Protein AF-0000000069081833 (afdb_homodimer)

Solvent-accessible surface area (backbone atoms only — not comparable to full-atom values): 17046 Å² total; per-residue (Å²): 123,74,99,63,50,58,28,38,28,33,46,43,65,93,33,70,29,18,50,48,30,51,50,48,40,58,75,70,53,63,56,81,52,32,33,37,36,38,36,32,44,67,79,77,74,71,63,74,76,52,80,40,72,55,74,68,52,33,52,53,50,47,50,50,49,52,50,51,49,49,51,52,50,51,51,51,51,51,53,51,52,52,50,32,55,76,66,62,54,78,39,67,49,79,45,81,41,78,68,56,54,28,59,45,48,37,49,51,27,57,76,65,62,30,61,32,37,36,27,15,22,44,55,81,87,62,57,86,86,53,67,62,25,72,42,44,49,44,31,67,68,64,42,84,38,27,36,34,37,23,54,65,74,68,69,73,121,124,73,98,64,49,57,30,36,28,33,47,42,65,92,32,70,28,17,49,48,29,51,49,49,39,58,72,69,54,64,55,83,54,32,34,37,36,38,35,32,44,66,79,77,74,71,65,72,77,52,80,40,71,55,74,67,54,33,53,54,50,49,52,52,49,52,51,51,49,52,51,51,51,50,52,51,50,52,53,51,51,50,49,31,56,75,64,63,54,79,39,67,49,81,44,80,44,80,69,56,53,26,59,45,49,37,50,51,29,57,76,66,63,32,60,32,38,35,27,15,22,43,55,80,86,59,56,87,88,54,68,62,26,72,43,43,49,44,30,68,67,62,43,83,39,28,37,34,36,24,55,66,76,67,73,70,123

Foldseek 3Di:
DPPFAAEEEQEADPDPLSVVQVVCCLPPPDDLGYEYEYEYEQDPPPLVVPPQDDPVSSVVVVVVVVVVSVVRLVVVQVVVVVVCVVSNPDHYDYHYDYDDSLVRRQVVCVVVVGQEYEYEQDDPPDDPPRRRDPNLVSNVVRHPHYYHYDYDVPPPD/DPPFAAEEEQEADPDPLSVVQVVCCLPPPDDLGYEYEYEYEQDPPPLVVPPQDDPVSSVVVVVVVVVVSVVRLVVVQVVVVVVCVVSNPDHYDYHYDYDDSLVRRQVVCVVVVGQEYEYEQDDPPDDPPRRRDPNLVSNVVRHPHYYHYDYDPPPPD

Secondary structure (DSSP, 8-state):
--SS--EEEEE--SSHHHHHHHHHHHHHT--TT-EEEEEE-------TT----SHHHHHHHHHHHHHHHHHHHHHHHHHHHHHHHHHT--EEEEEE--S-HHHHHHHHHHHTT-SEEEEES--TT--TT-SS-HHHHHHHHH-SS-EEEEPPGGG--/--SS--EEEEEE-SSHHHHHHHHHHHHHT--TT-EEEEEE-------TT----SHHHHHHHHHHHHHHHHHHHHHHHHHHHHHHHHHT--EEEEEE--S-HHHHHHHHHHHTT-SEEEEES--TT--TT-SS-HHHHHHHHH-SS-EEEEPPGGG--

InterPro domains:
  IPR006015 Universal stress protein A family [PR01438] (5-23)
  IPR006015 Universal stress protein A family [PR01438] (111-123)
  IPR006015 Universal stress protein A family [PR01438] (129-151)
  IPR006016 UspA [PF00582] (6-151)
  IPR014729 Rossmann-like alpha/beta/alpha sandwich fold [G3DSA:3.40.50.620] (3-157)

Sequence (314 aa):
MSEGGRRIAIGIDESDFAEQAFNYYADNMKKDDDYVILIHTPERYNVMDANLGTPVKRATVLQEILEEVKVKVRKLEEKYKKKMEEKGLKAGKFVTRRGDPGEAIVHVAEKESCDLIITGSRGMGMIRRTILGSVSDYVLHHAHCPVLICKHEGYKKMSEGGRRIAIGIDESDFAEQAFNYYADNMKKDDDYVILIHTPERYNVMDANLGTPVKRATVLQEILEEVKVKVRKLEEKYKKKMEEKGLKAGKFVTRRGDPGEAIVHVAEKESCDLIITGSRGMGMIRRTILGSVSDYVLHHAHCPVLICKHEGYKK

Organism: Magallana gigas (NCBI:txid29159)

Structure (mmCIF, N/CA/C/O backbone):
data_AF-0000000069081833-model_v1
#
loop_
_entity.id
_entity.type
_entity.pdbx_description
1 polymer 'UspA domain-containing protein'
#
loop_
_atom_site.group_PDB
_atom_site.id
_atom_site.type_symbol
_atom_site.label_atom_id
_atom_site.label_alt_id
_atom_site.label_comp_id
_atom_site.label_asym_id
_atom_site.label_entity_id
_atom_site.label_seq_id
_atom_site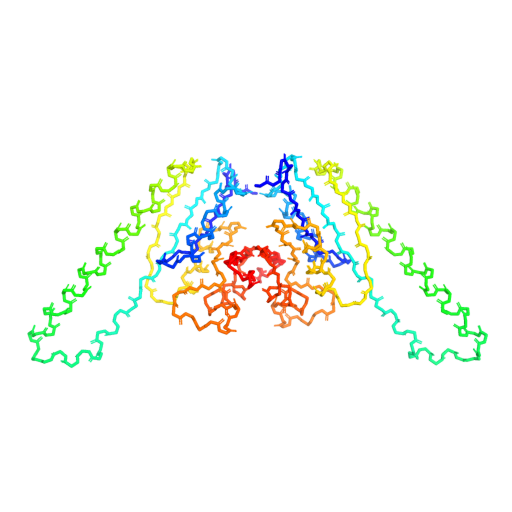.pdbx_PDB_ins_code
_atom_site.Cartn_x
_atom_site.Cartn_y
_atom_site.Cartn_z
_atom_site.occupancy
_atom_site.B_iso_or_equiv
_atom_site.auth_seq_id
_atom_site.auth_comp_id
_atom_site.auth_asym_id
_atom_site.auth_atom_id
_atom_site.pdbx_PDB_model_num
ATOM 1 N N . MET A 1 1 ? -9.039 8.641 -17.188 1 35.16 1 MET A N 1
ATOM 2 C CA . MET A 1 1 ? -7.969 9.016 -16.266 1 35.16 1 MET A CA 1
ATOM 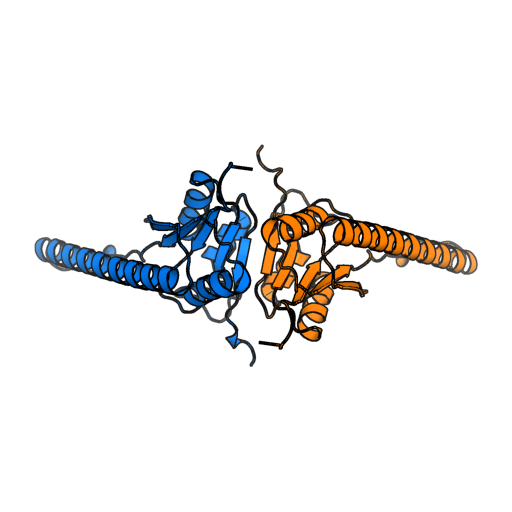3 C C . MET A 1 1 ? -7.715 10.523 -16.312 1 35.16 1 MET A C 1
ATOM 5 O O . MET A 1 1 ? -7.762 11.133 -17.375 1 35.16 1 MET A O 1
ATOM 9 N N . SER A 1 2 ? -7.945 11.297 -15.32 1 42.94 2 SER A N 1
ATOM 10 C CA . SER A 1 2 ? -7.906 12.75 -15.461 1 42.94 2 SER A CA 1
ATOM 11 C C . SER A 1 2 ? -6.723 13.188 -16.312 1 42.94 2 SER A C 1
ATOM 13 O O . SER A 1 2 ? -5.695 12.508 -16.359 1 42.94 2 SER A O 1
ATOM 15 N N . GLU A 1 3 ? -6.816 13.891 -17.328 1 52.84 3 GLU A N 1
ATOM 16 C CA . GLU A 1 3 ? -5.859 14.555 -18.203 1 52.84 3 GLU A CA 1
ATOM 17 C C . GLU A 1 3 ? -4.562 14.875 -17.469 1 52.84 3 GLU A C 1
ATOM 19 O O . GLU A 1 3 ? -3.547 15.18 -18.094 1 52.84 3 GLU A O 1
ATOM 24 N N . GLY A 1 4 ? -4.43 14.812 -15.961 1 67.12 4 GLY A N 1
ATOM 25 C CA . GLY A 1 4 ? -3.24 15.219 -15.227 1 67.12 4 GLY A CA 1
ATOM 26 C C . GLY A 1 4 ? -2.58 14.078 -14.477 1 67.12 4 GLY A C 1
ATOM 27 O O . GLY A 1 4 ? -3.014 12.93 -14.578 1 67.12 4 GLY A O 1
ATOM 28 N N . GLY A 1 5 ? -1.271 14.125 -14.008 1 88.06 5 GLY A N 1
ATOM 29 C CA . GLY A 1 5 ? -0.464 13.195 -13.227 1 88.06 5 GLY A CA 1
ATOM 30 C C . GLY A 1 5 ? -1.229 12.555 -12.086 1 88.06 5 GLY A C 1
ATOM 31 O O . GLY A 1 5 ? -2.375 12.922 -11.812 1 88.06 5 GLY A O 1
ATOM 32 N N . ARG A 1 6 ? -0.903 11.477 -11.555 1 94.5 6 ARG A N 1
ATOM 33 C CA . ARG A 1 6 ? -1.49 10.812 -10.391 1 94.5 6 ARG A CA 1
ATOM 34 C C . ARG A 1 6 ? -1.652 11.789 -9.227 1 94.5 6 ARG A C 1
ATOM 36 O O . ARG A 1 6 ? -0.816 12.672 -9.031 1 94.5 6 ARG A O 1
ATOM 43 N N . ARG A 1 7 ? -2.742 11.672 -8.539 1 97.12 7 ARG A N 1
ATOM 44 C CA . ARG A 1 7 ? -2.939 12.375 -7.277 1 97.12 7 ARG A CA 1
ATOM 45 C C . ARG A 1 7 ? -2.678 11.453 -6.094 1 97.12 7 ARG A C 1
ATOM 47 O O . ARG A 1 7 ? -3.338 10.422 -5.945 1 97.12 7 ARG A O 1
ATOM 54 N N . ILE A 1 8 ? -1.782 11.859 -5.266 1 97.75 8 ILE A N 1
ATOM 55 C CA . ILE A 1 8 ? -1.282 11.016 -4.188 1 97.75 8 ILE A CA 1
ATOM 56 C C . ILE A 1 8 ? -1.6 11.656 -2.838 1 97.75 8 ILE A C 1
ATOM 58 O O . ILE A 1 8 ? -1.205 12.797 -2.58 1 97.75 8 ILE A O 1
ATOM 62 N N . ALA A 1 9 ? -2.33 10.945 -2.008 1 98.38 9 ALA A N 1
ATOM 63 C CA . ALA A 1 9 ? -2.57 11.391 -0.637 1 98.38 9 ALA A CA 1
ATOM 64 C C . ALA A 1 9 ? -1.587 10.734 0.331 1 98.38 9 ALA A C 1
ATOM 66 O O . ALA A 1 9 ? -1.465 9.508 0.369 1 98.38 9 ALA A O 1
ATOM 67 N N . ILE A 1 10 ? -0.914 11.547 1.094 1 98.56 10 ILE A N 1
ATOM 68 C CA . ILE A 1 10 ? 0.009 11.031 2.096 1 98.56 10 ILE A CA 1
ATOM 69 C C . ILE A 1 10 ? -0.368 11.57 3.475 1 98.56 10 ILE A C 1
ATOM 71 O O . ILE A 1 10 ? -0.419 12.781 3.68 1 98.56 10 ILE A O 1
ATOM 75 N N . GLY A 1 11 ? -0.684 10.648 4.402 1 97.62 11 GLY A N 1
ATOM 76 C CA . GLY A 1 11 ? -0.852 11.047 5.789 1 97.62 11 GLY A CA 1
ATOM 77 C C . GLY A 1 11 ? 0.458 11.383 6.473 1 97.62 11 GLY A C 1
ATOM 78 O O . GLY A 1 11 ? 1.383 10.57 6.496 1 97.62 11 GLY A O 1
ATOM 79 N N . ILE A 1 12 ? 0.492 12.562 7.074 1 96.31 12 ILE A N 1
ATOM 80 C CA . ILE A 1 12 ? 1.742 12.953 7.719 1 96.31 12 ILE A CA 1
ATOM 81 C C . ILE A 1 12 ? 1.467 13.398 9.156 1 96.31 12 ILE A C 1
ATOM 83 O O . ILE A 1 12 ? 0.365 13.859 9.461 1 96.31 12 ILE A O 1
ATOM 87 N N . ASP A 1 13 ? 2.406 13.211 9.969 1 93.31 13 ASP A N 1
ATOM 88 C CA . ASP A 1 13 ? 2.482 13.734 11.336 1 93.31 13 ASP A CA 1
ATOM 89 C C . ASP A 1 13 ? 3.932 13.953 11.758 1 93.31 13 ASP A C 1
ATOM 91 O O . ASP A 1 13 ? 4.82 14.062 10.906 1 93.31 13 ASP A O 1
ATOM 95 N N . GLU A 1 14 ? 4.195 14.047 12.992 1 91.56 14 GLU A N 1
ATOM 96 C CA . GLU A 1 14 ? 5.547 14.359 13.453 1 91.56 14 GLU A CA 1
ATOM 97 C C . GLU A 1 14 ? 6.371 13.086 13.641 1 91.56 14 GLU A C 1
ATOM 99 O O . GLU A 1 14 ? 7.551 13.148 13.992 1 91.56 14 GLU A O 1
ATOM 104 N N . SER A 1 15 ? 5.789 11.93 13.43 1 89.69 15 SER A N 1
ATOM 105 C CA . SER A 1 15 ? 6.461 10.664 13.695 1 89.69 15 SER A CA 1
ATOM 106 C C . SER A 1 15 ? 7.473 10.328 12.609 1 89.69 15 SER A C 1
ATOM 108 O O . SER A 1 15 ? 7.344 10.789 11.469 1 89.69 15 SER A O 1
ATOM 110 N N . ASP A 1 16 ? 8.453 9.492 12.938 1 90.31 16 ASP A N 1
ATOM 111 C CA . ASP A 1 16 ? 9.414 8.961 11.977 1 90.31 16 ASP A CA 1
ATOM 112 C C . ASP A 1 16 ? 8.727 8.078 10.938 1 90.31 16 ASP A C 1
ATOM 114 O O . ASP A 1 16 ? 9.156 8.023 9.781 1 90.31 16 ASP A O 1
ATOM 118 N N . PHE A 1 17 ? 7.641 7.484 11.312 1 91.5 17 PHE A N 1
ATOM 119 C CA . PHE A 1 17 ? 6.926 6.602 10.398 1 91.5 17 PHE A CA 1
ATOM 120 C C . PHE A 1 17 ? 6.32 7.391 9.242 1 91.5 17 PHE A C 1
ATOM 122 O O . PHE A 1 17 ? 6.398 6.969 8.086 1 91.5 17 PHE A O 1
ATOM 129 N N . ALA A 1 18 ? 5.75 8.523 9.602 1 93.44 18 ALA A N 1
ATOM 130 C CA . ALA A 1 18 ? 5.172 9.383 8.57 1 93.44 18 ALA A CA 1
ATOM 131 C C . ALA A 1 18 ? 6.25 9.906 7.625 1 93.44 18 ALA A C 1
ATOM 133 O O . ALA A 1 18 ? 6.055 9.945 6.406 1 93.44 18 ALA A O 1
ATOM 134 N N . GLU A 1 19 ? 7.371 10.266 8.227 1 94.5 19 GLU A N 1
ATOM 135 C CA . GLU A 1 19 ? 8.469 10.766 7.402 1 94.5 19 GLU A CA 1
ATOM 136 C C . GLU A 1 19 ? 9.008 9.672 6.48 1 94.5 19 GLU A C 1
ATOM 138 O O . GLU A 1 19 ? 9.312 9.938 5.312 1 94.5 19 GLU A O 1
ATOM 143 N N . GLN A 1 20 ? 9.117 8.547 6.98 1 93.88 20 GLN A N 1
ATOM 144 C CA . GLN A 1 20 ? 9.594 7.426 6.176 1 93.88 20 GLN A CA 1
ATOM 145 C C . GLN A 1 20 ? 8.633 7.113 5.035 1 93.88 20 GLN A C 1
ATOM 147 O O . GLN A 1 20 ? 9.055 6.77 3.93 1 93.88 20 GLN A O 1
ATOM 152 N N . ALA A 1 21 ? 7.367 7.203 5.336 1 96.38 21 ALA A N 1
ATOM 153 C CA . ALA A 1 21 ? 6.375 6.98 4.289 1 96.38 21 ALA A CA 1
ATOM 154 C C . ALA A 1 21 ? 6.527 7.996 3.16 1 96.38 21 ALA A C 1
ATOM 156 O O . ALA A 1 21 ? 6.52 7.629 1.983 1 96.38 21 ALA A O 1
ATOM 157 N N . PHE A 1 22 ? 6.742 9.242 3.535 1 96.81 22 PHE A N 1
ATOM 158 C CA . PHE A 1 22 ? 6.969 10.281 2.543 1 96.81 22 PHE A CA 1
ATOM 159 C C . PHE A 1 22 ? 8.227 10 1.736 1 96.81 22 PHE A C 1
ATOM 161 O O . PHE A 1 22 ? 8.211 10.062 0.505 1 96.81 22 PHE A O 1
ATOM 168 N N . ASN A 1 23 ? 9.281 9.703 2.451 1 96.12 23 ASN A N 1
ATOM 169 C CA . ASN A 1 23 ? 10.555 9.461 1.786 1 96.12 23 ASN A CA 1
ATOM 170 C C . ASN A 1 23 ? 10.484 8.25 0.855 1 96.12 23 ASN A C 1
ATOM 172 O O . ASN A 1 23 ? 11.055 8.266 -0.235 1 96.12 23 ASN A O 1
ATOM 176 N N . TYR A 1 24 ? 9.836 7.262 1.296 1 95.19 24 TYR A N 1
ATOM 177 C CA . TYR A 1 24 ? 9.695 6.082 0.45 1 95.19 24 TYR A CA 1
ATOM 178 C C . TYR A 1 24 ? 9.016 6.43 -0.867 1 95.19 24 TYR A C 1
ATOM 180 O O . TYR A 1 24 ? 9.492 6.059 -1.94 1 95.19 24 TYR A O 1
ATOM 188 N N . TYR A 1 25 ? 7.879 7.172 -0.755 1 96 25 TYR A N 1
ATOM 189 C CA . TYR A 1 25 ? 7.18 7.617 -1.957 1 96 25 TYR A CA 1
ATOM 190 C C . TYR A 1 25 ? 8.109 8.414 -2.863 1 96 25 TYR A C 1
ATOM 192 O O . TYR A 1 25 ? 8.266 8.094 -4.043 1 96 25 TYR A O 1
ATOM 200 N N . ALA A 1 26 ? 8.766 9.344 -2.305 1 96 26 ALA A N 1
ATOM 201 C CA . ALA A 1 26 ? 9.57 10.281 -3.08 1 96 26 ALA A CA 1
ATOM 202 C C . ALA A 1 26 ? 10.742 9.57 -3.756 1 96 26 ALA A C 1
ATOM 204 O O . ALA A 1 26 ? 11.125 9.922 -4.871 1 96 26 ALA A O 1
ATOM 205 N N . ASP A 1 27 ? 11.219 8.562 -3.096 1 93.44 27 ASP A N 1
ATOM 206 C CA . ASP A 1 27 ? 12.422 7.906 -3.59 1 93.44 27 ASP A CA 1
ATOM 207 C C . ASP A 1 27 ? 12.07 6.758 -4.535 1 93.44 27 ASP A C 1
ATOM 209 O O . ASP A 1 27 ? 12.852 6.422 -5.426 1 93.44 27 ASP A O 1
ATOM 213 N N . ASN A 1 28 ? 10.867 6.219 -4.371 1 92.75 28 ASN A N 1
ATOM 214 C CA . ASN A 1 28 ? 10.633 4.953 -5.055 1 92.75 28 ASN A CA 1
ATOM 215 C C . ASN A 1 28 ? 9.438 5.035 -6 1 92.75 28 ASN A C 1
ATOM 217 O O . ASN A 1 28 ? 9.297 4.223 -6.91 1 92.75 28 ASN A O 1
ATOM 221 N N . MET A 1 29 ? 8.594 6.055 -5.816 1 93.56 29 MET A N 1
ATOM 222 C CA . MET A 1 29 ? 7.332 5.953 -6.535 1 93.56 29 MET A CA 1
ATOM 223 C C . MET A 1 29 ? 7.035 7.242 -7.297 1 93.56 29 MET A C 1
ATOM 225 O O . MET A 1 29 ? 6.176 7.262 -8.18 1 93.56 29 MET A O 1
ATOM 229 N N . LYS A 1 30 ? 7.734 8.242 -7.004 1 94.06 30 LYS A N 1
ATOM 230 C CA . LYS A 1 30 ? 7.434 9.57 -7.527 1 94.06 30 LYS A CA 1
ATOM 231 C C . LYS A 1 30 ? 7.469 9.578 -9.055 1 94.06 30 LYS A C 1
ATOM 233 O O . LYS A 1 30 ? 8.328 8.945 -9.664 1 94.06 30 LYS A O 1
ATOM 238 N N . LYS A 1 31 ? 6.52 10.25 -9.648 1 93.12 31 LYS A N 1
ATOM 239 C CA . LYS A 1 31 ? 6.516 10.641 -11.055 1 93.12 31 LYS A CA 1
ATOM 240 C C . LYS A 1 31 ? 6.52 12.156 -11.203 1 93.12 31 LYS A C 1
ATOM 242 O O . LYS A 1 31 ? 6.016 12.875 -10.336 1 93.12 31 LYS A O 1
ATOM 247 N N . ASP A 1 32 ? 6.941 12.625 -12.25 1 90.5 32 ASP A N 1
ATOM 248 C CA . ASP A 1 32 ? 7.141 14.055 -12.453 1 90.5 32 ASP A CA 1
ATOM 249 C C . ASP A 1 32 ? 5.809 14.805 -12.438 1 90.5 32 ASP A C 1
ATOM 251 O O . ASP A 1 32 ? 5.75 15.969 -12.039 1 90.5 32 ASP A O 1
ATOM 255 N N . ASP A 1 33 ? 4.816 14.156 -12.797 1 93.19 33 ASP A N 1
ATOM 256 C CA . ASP A 1 33 ? 3.541 14.844 -12.938 1 93.19 33 ASP A CA 1
ATOM 257 C C . ASP A 1 33 ? 2.602 14.516 -11.781 1 93.19 33 ASP A C 1
ATOM 259 O O . ASP A 1 33 ? 1.415 14.844 -11.82 1 93.19 33 ASP A O 1
ATOM 263 N N . ASP A 1 34 ? 3.168 13.969 -10.773 1 96.31 34 ASP A N 1
ATOM 264 C CA . ASP A 1 34 ? 2.352 13.656 -9.602 1 96.31 34 ASP A CA 1
ATOM 265 C C . ASP A 1 34 ? 1.871 14.93 -8.914 1 96.31 34 ASP A C 1
ATOM 267 O O . ASP A 1 34 ? 2.6 15.922 -8.852 1 96.31 34 ASP A O 1
ATOM 271 N N . TYR A 1 35 ? 0.663 14.891 -8.406 1 97.19 35 TYR A N 1
ATOM 272 C CA . TYR A 1 35 ? 0.138 15.898 -7.488 1 97.19 35 TYR A CA 1
ATOM 273 C C . TYR A 1 35 ? -0.005 15.328 -6.082 1 97.19 35 TYR A C 1
ATOM 275 O O . TYR A 1 35 ? -0.831 14.438 -5.844 1 97.19 35 TYR A O 1
ATOM 283 N N . VAL A 1 36 ? 0.779 15.875 -5.16 1 97.69 36 VAL A N 1
ATOM 284 C CA . VAL A 1 36 ? 0.881 15.266 -3.838 1 97.69 36 VAL A CA 1
ATOM 285 C C . VAL A 1 36 ? 0.078 16.078 -2.828 1 97.69 36 VAL A C 1
ATOM 287 O O . VAL A 1 36 ? 0.254 17.297 -2.723 1 97.69 36 VAL A O 1
ATOM 290 N N . ILE A 1 37 ? -0.773 15.414 -2.113 1 98.19 37 ILE A N 1
ATOM 291 C CA . ILE A 1 37 ? -1.558 16.031 -1.05 1 98.19 37 ILE A CA 1
ATOM 292 C C . ILE A 1 37 ? -1.106 15.492 0.305 1 98.19 37 ILE A C 1
ATOM 294 O O . ILE A 1 37 ? -1.325 14.32 0.616 1 98.19 37 ILE A O 1
ATOM 298 N N . LEU A 1 38 ? -0.475 16.359 1.043 1 98.31 38 LEU A N 1
ATOM 299 C CA . LEU A 1 38 ? -0.055 16 2.396 1 98.31 38 LEU A CA 1
ATOM 300 C C . LEU A 1 38 ? -1.147 16.344 3.406 1 98.31 38 LEU A C 1
ATOM 302 O O . LEU A 1 38 ? -1.587 17.484 3.494 1 98.31 38 LEU A O 1
ATOM 306 N N . ILE A 1 39 ? -1.585 15.359 4.176 1 98 39 ILE A N 1
ATOM 307 C CA . ILE A 1 39 ? -2.729 15.516 5.066 1 98 39 ILE A CA 1
ATOM 308 C C . ILE A 1 39 ? -2.271 15.383 6.52 1 98 39 ILE A C 1
ATOM 310 O O . ILE A 1 39 ? -1.688 14.367 6.898 1 98 39 ILE A O 1
ATOM 314 N N . HIS A 1 40 ? -2.572 16.391 7.27 1 96.69 40 HIS A N 1
ATOM 315 C CA . HIS A 1 40 ? -2.188 16.422 8.68 1 96.69 40 HIS A CA 1
ATOM 316 C C . HIS A 1 40 ? -3.383 16.734 9.57 1 96.69 40 HIS A C 1
ATOM 318 O O . HIS A 1 40 ? -4.184 17.609 9.25 1 96.69 40 HIS A O 1
ATOM 324 N N . THR A 1 41 ? -3.492 15.961 10.656 1 93.56 41 THR A N 1
ATOM 325 C CA . THR A 1 41 ? -4.461 16.219 11.711 1 93.56 41 THR A CA 1
ATOM 326 C C . THR A 1 41 ? -3.756 16.5 13.039 1 93.56 41 THR A C 1
ATOM 328 O O . THR A 1 41 ? -3.312 15.562 13.711 1 93.56 41 THR A O 1
ATOM 331 N N . PRO A 1 42 ? -3.756 17.781 13.391 1 88.75 42 PRO A N 1
ATOM 332 C CA . PRO A 1 42 ? -3.066 18.109 14.641 1 88.75 42 PRO A CA 1
ATOM 333 C C . PRO A 1 42 ? -3.709 17.453 15.867 1 88.75 42 PRO A C 1
ATOM 335 O O . PRO A 1 42 ? -4.93 17.266 15.898 1 88.75 42 PRO A O 1
ATOM 338 N N . GLU A 1 43 ? -2.875 16.891 16.766 1 73.81 43 GLU A N 1
ATOM 339 C CA . GLU A 1 43 ? -3.377 16.312 18.016 1 73.81 43 GLU A CA 1
ATOM 340 C C . GLU A 1 43 ? -4.262 17.312 18.766 1 73.81 43 GLU A C 1
ATOM 342 O O . GLU A 1 43 ? -3.98 18.516 18.781 1 73.81 43 GLU A O 1
ATOM 347 N N . ARG A 1 44 ? -5.508 16.734 19.109 1 61.84 44 ARG A N 1
ATOM 348 C CA . ARG A 1 44 ? -6.359 17.594 19.938 1 61.84 44 ARG A CA 1
ATOM 349 C C . ARG A 1 44 ? -5.762 17.797 21.328 1 61.84 44 ARG A C 1
ATOM 351 O O . ARG A 1 44 ? -5.32 16.828 21.953 1 61.84 44 ARG A O 1
ATOM 358 N N . TYR A 1 45 ? -5.191 18.953 21.578 1 52.03 45 TYR A N 1
ATOM 359 C CA . TYR A 1 45 ? -4.938 19.25 22.984 1 52.03 45 TYR A CA 1
ATOM 360 C C . TYR A 1 45 ? -6.23 19.234 23.797 1 52.03 45 TYR A C 1
ATOM 362 O O . TYR A 1 45 ? -7.23 19.828 23.391 1 52.03 45 TYR A O 1
ATOM 370 N N . ASN A 1 46 ? -6.555 18.031 24.312 1 48.38 46 ASN A N 1
ATOM 371 C CA . ASN A 1 46 ? -7.672 18.062 25.25 1 48.38 46 ASN A CA 1
ATOM 372 C C . ASN A 1 46 ? -7.562 19.234 26.219 1 48.38 46 ASN A C 1
ATOM 374 O O . ASN A 1 46 ? -6.715 19.234 27.109 1 48.38 46 ASN A O 1
ATOM 378 N N . VAL A 1 47 ? -7.883 20.312 25.875 1 47.47 47 VAL A N 1
ATOM 379 C CA . VAL A 1 47 ? -7.965 21.453 26.797 1 47.47 47 VAL A CA 1
ATOM 380 C C . VAL A 1 47 ? -8.859 21.094 27.984 1 47.47 47 VAL A C 1
ATOM 382 O O . VAL A 1 47 ? -8.977 21.859 28.938 1 47.47 47 VAL A O 1
ATOM 385 N N . MET A 1 48 ? -9.648 20.109 27.797 1 47.62 48 MET A N 1
ATOM 386 C CA . MET A 1 48 ? -10.586 19.938 28.906 1 47.62 48 MET A CA 1
ATOM 387 C C . MET A 1 48 ? -9.852 19.625 30.203 1 47.62 48 MET A C 1
ATOM 389 O O . MET A 1 48 ? -10.336 19.938 31.281 1 47.62 48 MET A O 1
ATOM 393 N N . ASP A 1 49 ? -8.891 18.75 30.109 1 47.94 49 ASP A N 1
ATOM 394 C CA . ASP A 1 49 ? -8.43 18.344 31.438 1 47.94 49 ASP A CA 1
ATOM 395 C C . ASP A 1 49 ? -7.66 19.484 32.125 1 47.94 49 ASP A C 1
ATOM 397 O O . ASP A 1 49 ? -7.102 19.297 33.188 1 47.94 49 ASP A O 1
ATOM 401 N N . ALA A 1 50 ? -7.32 20.562 31.406 1 46.09 50 ALA A N 1
ATOM 402 C CA . ALA A 1 50 ? -6.605 21.562 32.188 1 46.09 50 ALA A CA 1
ATOM 403 C C . ALA A 1 50 ? -7.527 22.203 33.219 1 46.09 50 ALA A C 1
ATOM 405 O O . ALA A 1 50 ? -8.547 22.797 32.875 1 46.09 50 ALA A O 1
ATOM 406 N N . ASN A 1 51 ? -7.766 21.562 34.25 1 50.59 51 ASN A N 1
ATOM 407 C CA . ASN A 1 51 ? -8.234 22.328 35.406 1 50.59 51 ASN A CA 1
ATOM 408 C C . ASN A 1 51 ? -7.668 23.75 35.375 1 50.59 51 ASN A C 1
ATOM 410 O O . ASN A 1 51 ? -6.637 24.016 36 1 50.59 51 ASN A O 1
ATOM 414 N N . LEU A 1 52 ? -7.848 24.328 34.219 1 49.56 52 LEU A N 1
ATOM 415 C CA . LEU A 1 52 ? -7.199 25.625 34.062 1 49.56 52 LEU A CA 1
ATOM 416 C C . LEU A 1 52 ? -7.895 26.672 34.906 1 49.56 52 LEU A C 1
ATOM 418 O O . LEU A 1 52 ? -8.859 27.312 34.469 1 49.56 52 LEU A O 1
ATOM 422 N N . GLY A 1 53 ? -7.82 26.484 36.156 1 53.78 53 GLY A N 1
ATOM 423 C CA . GLY A 1 53 ? -8.148 27.531 37.125 1 53.78 53 GLY A CA 1
ATOM 424 C C . GLY A 1 53 ? -9.32 28.391 36.719 1 53.78 53 GLY A C 1
ATOM 425 O O . GLY A 1 53 ? -10.242 27.906 36.062 1 53.78 53 GLY A O 1
ATOM 426 N N . THR A 1 54 ? -9.25 29.781 37 1 56.81 54 THR A N 1
ATOM 427 C CA . THR A 1 54 ? -10.32 30.75 36.812 1 56.81 54 THR A CA 1
ATOM 428 C C . THR A 1 54 ? -10.648 30.953 35.344 1 56.81 54 THR A C 1
ATOM 430 O O . THR A 1 54 ? -9.828 30.641 34.469 1 56.81 54 THR A O 1
ATOM 433 N N . PRO A 1 55 ? -11.844 31.359 35.031 1 57.12 55 PRO A N 1
ATOM 434 C CA . PRO A 1 55 ? -12.305 31.594 33.656 1 57.12 55 PRO A CA 1
ATOM 435 C C . PRO A 1 55 ? -11.266 32.312 32.812 1 57.12 55 PRO A C 1
ATOM 437 O O . PRO A 1 55 ? -11.094 31.969 31.625 1 57.12 55 PRO A O 1
ATOM 440 N N . VAL A 1 56 ? -10.773 33.344 33.281 1 54.69 56 VAL A N 1
ATOM 441 C CA . VAL A 1 56 ? -9.805 34.156 32.562 1 54.69 56 VAL A CA 1
ATOM 442 C C . VAL A 1 56 ? -8.562 33.344 32.219 1 54.69 56 VAL A C 1
ATOM 444 O O . VAL A 1 56 ? -8.023 33.438 31.125 1 54.69 56 VAL A O 1
ATOM 447 N N . LYS A 1 57 ? -8.102 32.562 33.188 1 58.66 57 LYS A N 1
ATOM 448 C CA . LYS A 1 57 ? -6.891 31.781 33.031 1 58.66 57 LYS A CA 1
ATOM 449 C C . LYS A 1 57 ? -7.094 30.688 32 1 58.66 57 LYS A C 1
ATOM 451 O O . LYS A 1 57 ? -6.164 30.328 31.266 1 58.66 57 LYS A O 1
ATOM 456 N N . ARG A 1 58 ? -8.359 30.438 31.844 1 62.12 58 ARG A N 1
ATOM 457 C CA . ARG A 1 58 ? -8.734 29.406 30.891 1 62.12 58 ARG A CA 1
ATOM 458 C C . ARG A 1 58 ? -8.609 29.906 29.453 1 62.12 58 ARG A C 1
ATOM 460 O O . ARG A 1 58 ? -8.102 29.188 28.594 1 62.12 58 ARG A O 1
ATOM 467 N N . ALA A 1 59 ? -9.102 31.203 29.328 1 65.06 59 ALA A N 1
ATOM 468 C CA . ALA A 1 59 ? -9.062 31.766 27.984 1 65.06 59 ALA A CA 1
ATOM 469 C C . ALA A 1 59 ? -7.625 31.953 27.516 1 65.06 59 ALA A C 1
ATOM 471 O O . ALA A 1 59 ? -7.309 31.672 26.344 1 65.06 59 ALA A O 1
ATOM 472 N N . THR A 1 60 ? -6.785 32.438 28.422 1 69.5 60 THR A N 1
ATOM 473 C CA . THR A 1 60 ? -5.387 32.688 28.078 1 69.5 60 THR A CA 1
ATOM 474 C C . THR A 1 60 ? -4.68 31.359 27.781 1 69.5 60 THR A C 1
ATOM 476 O O . THR A 1 60 ? -3.908 31.266 26.828 1 69.5 60 THR A O 1
ATOM 479 N N . VAL A 1 61 ? -5 30.422 28.547 1 73.62 61 VAL A N 1
ATOM 480 C CA . VAL A 1 61 ? -4.352 29.125 28.375 1 73.62 61 VAL A CA 1
ATOM 481 C C . VAL A 1 61 ? -4.805 28.5 27.062 1 73.62 61 VAL A C 1
ATOM 483 O O . VAL A 1 61 ? -3.994 27.922 26.328 1 73.62 61 VAL A O 1
ATOM 486 N N . LEU A 1 62 ? -6.031 28.719 26.781 1 74.56 62 LEU A N 1
ATOM 487 C CA . LEU A 1 62 ? -6.574 28.188 25.547 1 74.56 62 LEU A CA 1
ATOM 488 C C . LEU A 1 62 ? -5.93 28.859 24.328 1 74.56 62 LEU A C 1
ATOM 490 O O . LEU A 1 62 ? -5.602 28.203 23.344 1 74.56 62 LEU A O 1
ATOM 494 N N . GLN A 1 63 ? -5.832 30.172 24.484 1 78.19 63 GLN A N 1
ATOM 495 C CA . GLN A 1 63 ? -5.207 30.906 23.391 1 78.19 63 GLN A CA 1
ATOM 496 C C . GLN A 1 63 ? -3.756 30.484 23.203 1 78.19 63 GLN A C 1
ATOM 498 O O . GLN A 1 63 ? -3.281 30.375 22.062 1 78.19 63 GLN A O 1
ATOM 503 N N . GLU A 1 64 ? -3.08 30.281 24.281 1 79.94 64 GLU A N 1
ATOM 504 C CA . GLU A 1 64 ? -1.686 29.859 24.203 1 79.94 64 GLU A CA 1
ATOM 505 C C . GLU A 1 64 ? -1.564 28.484 23.562 1 79.94 64 GLU A C 1
ATOM 507 O O . GLU A 1 64 ? -0.652 28.234 22.766 1 79.94 64 GLU A O 1
ATOM 512 N N . ILE A 1 65 ? -2.461 27.688 23.844 1 78 65 ILE A N 1
ATOM 513 C CA . ILE A 1 65 ? -2.447 26.328 23.297 1 78 65 ILE A CA 1
ATOM 514 C C . ILE A 1 65 ? -2.723 26.391 21.797 1 78 65 ILE A C 1
ATOM 516 O O . ILE A 1 65 ? -2.051 25.719 21 1 78 65 ILE A O 1
ATOM 520 N N . LEU A 1 66 ? -3.654 27.172 21.469 1 80.25 66 LEU A N 1
ATOM 521 C CA . LEU A 1 66 ? -4.004 27.312 20.062 1 80.25 66 LEU A CA 1
ATOM 522 C C . LEU A 1 66 ? -2.824 27.859 19.266 1 80.25 66 LEU A C 1
ATOM 524 O O . LEU A 1 66 ? -2.578 27.422 18.141 1 80.25 66 LEU A O 1
ATOM 528 N N . GLU A 1 67 ? -2.189 28.812 19.906 1 85.19 67 GLU A N 1
ATOM 529 C CA . GLU A 1 67 ? -1.033 29.391 19.234 1 85.19 67 GLU A CA 1
ATOM 530 C C . GLU A 1 67 ? 0.093 28.359 19.094 1 85.19 67 GLU A C 1
ATOM 532 O O . GLU A 1 67 ? 0.782 28.328 18.062 1 85.19 67 GLU A O 1
ATOM 537 N N . GLU A 1 68 ? 0.25 27.609 20.031 1 83.81 68 GLU A N 1
ATOM 538 C CA . GLU A 1 68 ? 1.274 26.562 19.984 1 83.81 68 GLU A CA 1
ATOM 539 C C . GLU A 1 68 ? 0.974 25.547 18.875 1 83.81 68 GLU A C 1
ATOM 541 O O . GLU A 1 68 ? 1.88 25.109 18.172 1 83.81 68 GLU A O 1
ATOM 546 N N . VAL A 1 69 ? -0.234 25.219 18.797 1 83.25 69 VAL A N 1
ATOM 547 C CA . VAL A 1 69 ? -0.65 24.281 17.766 1 83.25 69 VAL A CA 1
ATOM 548 C C . VAL A 1 69 ? -0.408 24.875 16.375 1 83.25 69 VAL A C 1
ATOM 550 O O . VAL A 1 69 ? 0.099 24.188 15.484 1 83.25 69 VAL A O 1
ATOM 553 N N . LYS A 1 70 ? -0.736 26.094 16.234 1 88.31 70 LYS A N 1
ATOM 554 C CA . LYS A 1 70 ? -0.538 26.781 14.961 1 88.31 70 LYS A CA 1
ATOM 555 C C . LYS A 1 70 ? 0.936 26.797 14.57 1 88.31 70 LYS A C 1
ATOM 557 O O . LYS A 1 70 ? 1.274 26.578 13.398 1 88.31 70 LYS A O 1
ATOM 562 N N . VAL A 1 71 ? 1.723 27.047 15.531 1 90.56 71 VAL A N 1
ATOM 563 C CA . VAL A 1 71 ? 3.158 27.094 15.273 1 90.56 71 VAL A CA 1
ATOM 564 C C . VAL A 1 71 ? 3.662 25.719 14.875 1 90.56 71 VAL A C 1
ATOM 566 O O . VAL A 1 71 ? 4.445 25.578 13.93 1 90.56 71 VAL A O 1
ATOM 569 N N . LYS A 1 72 ? 3.232 24.703 15.516 1 90.19 72 LYS A N 1
ATOM 570 C CA . LYS A 1 72 ? 3.65 23.344 15.219 1 90.19 72 LYS A CA 1
ATOM 571 C C . LYS A 1 72 ? 3.213 22.922 13.82 1 90.19 72 LYS A C 1
ATOM 573 O O . LYS A 1 72 ? 3.977 22.297 13.086 1 90.19 72 LYS A O 1
ATOM 578 N N . VAL A 1 73 ? 2.041 23.297 13.516 1 91.88 73 VAL A N 1
ATOM 579 C CA . VAL A 1 73 ? 1.5 22.953 12.203 1 91.88 73 VAL A CA 1
ATOM 580 C C . VAL A 1 73 ? 2.299 23.672 11.109 1 91.88 73 VAL A C 1
ATOM 582 O O . VAL A 1 73 ? 2.646 23.062 10.094 1 91.88 73 VAL A O 1
ATOM 585 N N . ARG A 1 74 ? 2.576 24.922 11.359 1 93.88 74 ARG A N 1
ATOM 586 C CA . ARG A 1 74 ? 3.35 25.688 10.391 1 93.88 74 ARG A CA 1
ATOM 587 C C . ARG A 1 74 ? 4.742 25.109 10.203 1 93.88 74 ARG A C 1
ATOM 589 O O . ARG A 1 74 ? 5.242 25.016 9.086 1 93.88 74 ARG A O 1
ATOM 596 N N . LYS A 1 75 ? 5.336 24.719 11.25 1 95.44 75 LYS A N 1
ATOM 597 C CA . LYS A 1 75 ? 6.664 24.109 11.195 1 95.44 75 LYS A CA 1
ATOM 598 C C . LYS A 1 75 ? 6.641 22.812 10.398 1 95.44 75 LYS A C 1
ATOM 600 O O . LYS A 1 75 ? 7.539 22.547 9.602 1 95.44 75 LYS A O 1
ATOM 605 N N . LEU A 1 76 ? 5.652 22.047 10.656 1 95.31 76 LEU A N 1
ATOM 606 C CA . LEU A 1 76 ? 5.512 20.781 9.938 1 95.31 76 LEU A CA 1
ATOM 607 C C . LEU A 1 76 ? 5.305 21.031 8.445 1 95.31 76 LEU A C 1
ATOM 609 O O . LEU A 1 76 ? 5.922 20.359 7.609 1 95.31 76 LEU A O 1
ATOM 613 N N . GLU A 1 77 ? 4.469 21.953 8.133 1 95.5 77 GLU A N 1
ATOM 614 C CA . GLU A 1 77 ? 4.215 22.312 6.742 1 95.5 77 GLU A CA 1
ATOM 615 C C . GLU A 1 77 ? 5.492 22.766 6.043 1 95.5 77 GLU A C 1
ATOM 617 O O . GLU A 1 77 ? 5.781 22.328 4.926 1 95.5 77 GLU A O 1
ATOM 622 N N . GLU A 1 78 ? 6.238 23.594 6.707 1 96.56 78 GLU A N 1
ATOM 623 C CA . GLU A 1 78 ? 7.492 24.078 6.137 1 96.56 78 GLU A CA 1
ATOM 624 C C . GLU A 1 78 ? 8.484 22.938 5.93 1 96.56 78 GLU A C 1
ATOM 626 O O . GLU A 1 78 ? 9.18 22.891 4.918 1 96.56 78 GLU A O 1
ATOM 631 N N . LYS A 1 79 ? 8.547 22.047 6.887 1 96.75 79 LYS A N 1
ATOM 632 C CA . LYS A 1 79 ? 9.422 20.891 6.789 1 96.75 79 LYS A CA 1
ATOM 633 C C . LYS A 1 79 ? 9.109 20.062 5.543 1 96.75 79 LYS A C 1
ATOM 635 O O . LYS A 1 79 ? 10.016 19.734 4.773 1 96.75 79 LYS A O 1
ATOM 640 N N . TYR A 1 80 ? 7.871 19.812 5.293 1 96.69 80 TYR A N 1
ATOM 641 C CA . TYR A 1 80 ? 7.504 18.938 4.184 1 96.69 80 TYR A CA 1
ATOM 642 C C . TYR A 1 80 ? 7.555 19.703 2.859 1 96.69 80 TYR A C 1
ATOM 644 O O . TYR A 1 80 ? 7.832 19.109 1.812 1 96.69 80 TYR A O 1
ATOM 652 N N . LYS A 1 81 ? 7.316 21.016 2.893 1 95.5 81 LYS A N 1
ATOM 653 C CA . LYS A 1 81 ? 7.527 21.828 1.688 1 95.5 81 LYS A CA 1
ATOM 654 C C . LYS A 1 81 ? 8.984 21.75 1.229 1 95.5 81 LYS A C 1
ATOM 656 O O . LYS A 1 81 ? 9.258 21.578 0.04 1 95.5 81 LYS A O 1
ATOM 661 N N . LYS A 1 82 ? 9.836 21.875 2.156 1 96.62 82 LYS A N 1
ATOM 662 C CA . LYS A 1 82 ? 11.266 21.781 1.852 1 96.62 82 LYS A CA 1
ATOM 663 C C . LYS A 1 82 ? 11.617 20.406 1.307 1 96.62 82 LYS A C 1
ATOM 665 O O . LYS A 1 82 ? 12.367 20.281 0.337 1 96.62 82 LYS A O 1
ATOM 670 N N . LYS A 1 83 ? 11.125 19.391 1.893 1 96.75 83 LYS A N 1
ATOM 671 C CA . LYS A 1 83 ? 11.391 18.031 1.444 1 96.75 83 LYS A CA 1
ATOM 672 C C . LYS A 1 83 ? 10.867 17.812 0.027 1 96.75 83 LYS A C 1
ATOM 6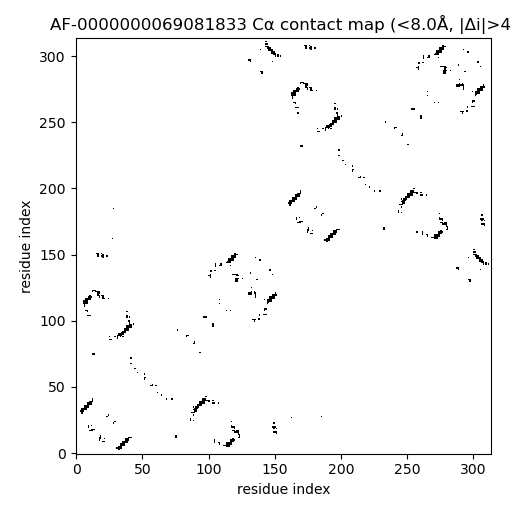74 O O . LYS A 1 83 ? 11.523 17.156 -0.784 1 96.75 83 LYS A O 1
ATOM 679 N N . MET A 1 84 ? 9.672 18.344 -0.222 1 96.38 84 MET A N 1
ATOM 680 C CA . MET A 1 84 ? 9.109 18.234 -1.564 1 96.38 84 MET A CA 1
ATOM 681 C C . MET A 1 84 ? 10.023 18.891 -2.594 1 96.38 84 MET A C 1
ATOM 683 O O . MET A 1 84 ? 10.273 18.328 -3.662 1 96.38 84 MET A O 1
ATOM 687 N N . GLU A 1 85 ? 10.477 20.031 -2.246 1 95.44 85 GLU A N 1
ATOM 688 C CA . GLU A 1 85 ? 11.383 20.75 -3.137 1 95.44 85 GLU A CA 1
ATOM 689 C C . GLU A 1 85 ? 12.672 19.953 -3.359 1 95.44 85 GLU A C 1
ATOM 691 O O . GLU A 1 85 ? 13.125 19.812 -4.496 1 95.44 85 GLU A O 1
ATOM 696 N N . GLU A 1 86 ? 13.211 19.453 -2.305 1 96.25 86 GLU A N 1
ATOM 697 C CA . GLU A 1 86 ? 14.453 18.688 -2.365 1 96.25 86 GLU A CA 1
ATOM 698 C C . GLU A 1 86 ? 14.297 17.438 -3.225 1 96.25 86 GLU A C 1
ATOM 700 O O . GLU A 1 86 ? 15.242 17.016 -3.887 1 96.25 86 GLU A O 1
ATOM 705 N N . LYS A 1 87 ? 13.102 16.906 -3.168 1 96.25 87 LYS A N 1
ATOM 706 C CA . LYS A 1 87 ? 12.852 15.656 -3.885 1 96.25 87 LYS A CA 1
ATOM 707 C C . LYS A 1 87 ? 12.352 15.922 -5.301 1 96.25 87 LYS A C 1
ATOM 709 O O . LYS A 1 87 ? 12.102 14.992 -6.062 1 96.25 87 LYS A O 1
ATOM 714 N N . GLY A 1 88 ? 12.125 17.172 -5.648 1 94.31 88 GLY A N 1
ATOM 715 C CA . GLY A 1 88 ? 11.703 17.547 -6.992 1 94.31 88 GLY A CA 1
ATOM 716 C C . GLY A 1 88 ? 10.227 17.344 -7.234 1 94.31 88 GLY A C 1
ATOM 717 O O . GLY A 1 88 ? 9.805 17.062 -8.359 1 94.31 88 GLY A O 1
ATOM 718 N N . LEU A 1 89 ? 9.445 17.328 -6.168 1 92.94 89 LEU A N 1
ATOM 719 C CA . LEU A 1 89 ? 7.992 17.25 -6.305 1 92.94 89 LEU A CA 1
ATOM 720 C C . LEU A 1 89 ? 7.398 18.625 -6.574 1 92.94 89 LEU A C 1
ATOM 722 O O . LEU A 1 89 ? 7.379 19.484 -5.688 1 92.94 89 LEU A O 1
ATOM 726 N N . LYS A 1 90 ? 6.812 18.828 -7.695 1 85.19 90 LYS A N 1
ATOM 727 C CA . LYS A 1 90 ? 6.508 20.156 -8.219 1 85.19 90 LYS A CA 1
ATOM 728 C C . LYS A 1 90 ? 5.094 20.594 -7.832 1 85.19 90 LYS A C 1
ATOM 730 O O . LYS A 1 90 ? 4.805 21.781 -7.75 1 85.19 90 LYS A O 1
ATOM 735 N N . ALA A 1 91 ? 4.262 19.594 -7.723 1 85.69 91 ALA A N 1
ATOM 736 C CA . ALA A 1 91 ? 2.859 19.922 -7.488 1 85.69 91 ALA A CA 1
ATOM 737 C C . ALA A 1 91 ? 2.33 19.219 -6.242 1 85.69 91 ALA A C 1
ATOM 739 O O . ALA A 1 91 ? 2.547 18.016 -6.062 1 85.69 91 ALA A O 1
ATOM 740 N N . GLY A 1 92 ? 1.716 20.094 -5.418 1 91.06 92 GLY A N 1
ATOM 741 C CA . GLY A 1 92 ? 1.116 19.516 -4.223 1 91.06 92 GLY A CA 1
ATOM 742 C C . GLY A 1 92 ? 0.562 20.562 -3.275 1 91.06 92 GLY A C 1
ATOM 743 O O . GLY A 1 92 ? 0.607 21.766 -3.57 1 91.06 92 GLY A O 1
ATOM 744 N N . LYS A 1 93 ? -0.091 20.047 -2.229 1 94.44 93 LYS A N 1
ATOM 745 C CA . LYS A 1 93 ? -0.611 20.938 -1.195 1 94.44 93 LYS A CA 1
ATOM 746 C C . LYS A 1 93 ? -0.599 20.25 0.172 1 94.44 93 LYS A C 1
ATOM 748 O O . LYS A 1 93 ? -0.49 19.031 0.263 1 94.44 93 LYS A O 1
ATOM 753 N N . PHE A 1 94 ? -0.613 21.109 1.136 1 95.88 94 PHE A N 1
ATOM 754 C CA . PHE A 1 94 ? -0.725 20.688 2.531 1 95.88 94 PHE A CA 1
ATOM 755 C C . PHE A 1 94 ? -2.133 20.953 3.057 1 95.88 94 PHE A C 1
ATOM 757 O O . PHE A 1 94 ? -2.662 22.047 2.922 1 95.88 94 PHE A O 1
ATOM 764 N N . VAL A 1 95 ? -2.766 19.953 3.604 1 96.38 95 VAL A N 1
ATOM 765 C CA . VAL A 1 95 ? -4.121 20.047 4.133 1 96.38 95 VAL A CA 1
ATOM 766 C C . VAL A 1 95 ? -4.117 19.703 5.625 1 96.38 95 VAL A C 1
ATOM 768 O O . VAL A 1 95 ? -3.633 18.641 6.023 1 96.38 95 VAL A O 1
ATOM 771 N N . THR A 1 96 ? -4.594 20.609 6.387 1 94.94 96 THR A N 1
ATOM 772 C CA . THR A 1 96 ? -4.777 20.375 7.812 1 94.94 96 THR A CA 1
ATOM 773 C C . THR A 1 96 ? -6.254 20.172 8.141 1 94.94 96 THR A C 1
ATOM 775 O O . THR A 1 96 ? -7.102 20.969 7.727 1 94.94 96 THR A O 1
ATOM 778 N N . ARG A 1 97 ? -6.547 19.094 8.844 1 92.88 97 ARG A N 1
ATOM 779 C CA . ARG A 1 97 ? -7.914 18.797 9.258 1 92.88 97 ARG A CA 1
ATOM 780 C C . ARG A 1 97 ? -7.988 18.531 10.758 1 92.88 97 ARG A C 1
ATOM 782 O O . ARG A 1 97 ? -7.012 18.094 11.367 1 92.88 97 ARG A O 1
ATOM 789 N N . ARG A 1 98 ? -9.156 18.844 11.273 1 89.44 98 ARG A N 1
ATOM 790 C CA . ARG A 1 98 ? -9.43 18.5 12.656 1 89.44 98 ARG A CA 1
ATOM 791 C C . ARG A 1 98 ? -10.148 17.156 12.75 1 89.44 98 ARG A C 1
ATOM 793 O O . ARG A 1 98 ? -10.781 16.719 11.789 1 89.44 98 ARG A O 1
ATOM 800 N N . GLY A 1 99 ? -9.953 16.531 13.922 1 91.12 99 GLY A N 1
ATOM 801 C CA . GLY A 1 99 ? -10.68 15.289 14.133 1 91.12 99 GLY A CA 1
ATOM 802 C C . GLY A 1 99 ? -9.797 14.062 14.016 1 91.12 99 GLY A C 1
ATOM 803 O O . GLY A 1 99 ? -8.633 14.086 14.422 1 91.12 99 GLY A O 1
ATOM 804 N N . ASP A 1 100 ? -10.422 12.961 13.57 1 93 100 ASP A N 1
ATOM 805 C CA . ASP A 1 100 ? -9.727 11.68 13.469 1 93 100 ASP A CA 1
ATOM 806 C C . ASP A 1 100 ? -8.859 11.625 12.211 1 93 100 ASP A C 1
ATOM 808 O O . ASP A 1 100 ? -9.352 11.844 11.102 1 93 100 ASP A O 1
ATOM 812 N N . PRO A 1 101 ? -7.648 11.312 12.367 1 95.12 101 PRO A N 1
ATOM 813 C CA . PRO A 1 101 ? -6.73 11.32 11.227 1 95.12 101 PRO A CA 1
ATOM 814 C C . PRO A 1 101 ? -7.148 10.344 10.125 1 95.12 101 PRO A C 1
ATOM 816 O O . PRO A 1 101 ? -7.031 10.664 8.938 1 95.12 101 PRO A O 1
ATOM 819 N N . GLY A 1 102 ? -7.586 9.188 10.523 1 96.5 102 GLY A N 1
ATOM 820 C CA . GLY A 1 102 ? -8.016 8.219 9.523 1 96.5 102 GLY A CA 1
ATOM 821 C C . GLY A 1 102 ? -9.172 8.719 8.672 1 96.5 102 GLY A C 1
ATOM 822 O O . GLY A 1 102 ? -9.133 8.617 7.441 1 96.5 102 GLY A O 1
ATOM 823 N N . GLU A 1 103 ? -10.148 9.32 9.305 1 97.25 103 GLU A N 1
ATOM 824 C CA . GLU A 1 103 ? -11.305 9.883 8.602 1 97.25 103 GLU A CA 1
ATOM 825 C C . GLU A 1 103 ? -10.883 11.031 7.688 1 97.25 103 GLU A C 1
ATOM 827 O O . GLU A 1 103 ? -11.352 11.125 6.551 1 97.25 103 GLU A O 1
ATOM 832 N N . ALA A 1 104 ? -10.039 11.82 8.203 1 97.25 104 ALA A N 1
ATOM 833 C CA . ALA A 1 104 ? -9.562 12.969 7.438 1 97.25 104 ALA A CA 1
ATOM 834 C C . ALA A 1 104 ? -8.844 12.516 6.172 1 97.25 104 ALA A C 1
ATOM 836 O O . ALA A 1 104 ? -9.094 13.039 5.082 1 97.25 104 ALA A O 1
ATOM 837 N N . ILE A 1 105 ? -8 11.547 6.297 1 98.12 105 ILE A N 1
ATOM 838 C CA . ILE A 1 105 ? -7.219 11.055 5.168 1 98.12 105 ILE A CA 1
ATOM 839 C C . ILE A 1 105 ? -8.148 10.492 4.098 1 98.12 105 ILE A C 1
ATOM 841 O O . ILE A 1 105 ? -8.039 10.836 2.92 1 98.12 105 ILE A O 1
ATOM 845 N N . VAL A 1 106 ? -9.094 9.703 4.523 1 97.94 106 VAL A N 1
ATOM 846 C CA . VAL A 1 106 ? -10.008 9.055 3.582 1 97.94 106 VAL A CA 1
ATOM 847 C C . VAL A 1 106 ? -10.891 10.109 2.914 1 97.94 106 VAL A C 1
ATOM 849 O O . VAL A 1 106 ? -11.062 10.102 1.694 1 97.94 106 VAL A O 1
ATOM 852 N N . HIS A 1 107 ? -11.336 11.008 3.701 1 98.19 107 HIS A N 1
ATOM 853 C CA . HIS A 1 107 ? -12.227 12.047 3.186 1 98.19 107 HIS A CA 1
ATOM 854 C C . HIS A 1 107 ? -11.508 12.922 2.166 1 98.19 107 HIS A C 1
ATOM 856 O O . HIS A 1 107 ? -12.023 13.164 1.075 1 98.19 107 HIS A O 1
ATOM 862 N N . VAL A 1 108 ? -10.352 13.383 2.49 1 98.06 108 VAL A N 1
ATOM 863 C CA . VAL A 1 108 ? -9.602 14.25 1.594 1 98.06 108 VAL A CA 1
ATOM 864 C C . VAL A 1 108 ? -9.227 13.492 0.322 1 98.06 108 VAL A C 1
ATOM 866 O O . VAL A 1 108 ? -9.336 14.031 -0.783 1 98.06 108 VAL A O 1
ATOM 869 N N . ALA A 1 109 ? -8.805 12.281 0.464 1 97.75 109 ALA A N 1
ATOM 870 C CA . ALA A 1 109 ? -8.43 11.477 -0.695 1 97.75 109 ALA A CA 1
ATOM 871 C C . ALA A 1 109 ? -9.609 11.312 -1.648 1 97.75 109 ALA A C 1
ATOM 873 O O . ALA A 1 109 ? -9.445 11.367 -2.869 1 97.75 109 ALA A O 1
ATOM 874 N N . GLU A 1 110 ? -10.781 11.094 -1.109 1 97 110 GLU A N 1
ATOM 875 C CA . GLU A 1 110 ? -11.984 10.938 -1.924 1 97 110 GLU A CA 1
ATOM 876 C C . GLU A 1 110 ? -12.359 12.25 -2.613 1 97 110 GLU A C 1
ATOM 878 O O . GLU A 1 110 ? -12.609 12.273 -3.82 1 97 110 GLU A O 1
ATOM 883 N N . LYS A 1 111 ? -12.375 13.258 -1.824 1 97.44 111 LYS A N 1
ATOM 884 C CA . LYS A 1 111 ? -12.742 14.57 -2.342 1 97.44 111 LYS A CA 1
ATOM 885 C C . LYS A 1 111 ? -11.812 15 -3.471 1 97.44 111 LYS A C 1
ATOM 887 O O . LYS A 1 111 ? -12.242 15.625 -4.441 1 97.44 111 LYS A O 1
ATOM 892 N N . GLU A 1 112 ? -10.57 14.672 -3.334 1 96.88 112 GLU A N 1
ATOM 893 C CA . GLU A 1 112 ? -9.562 15.094 -4.293 1 96.88 112 GLU A CA 1
ATOM 894 C C . GLU A 1 112 ? -9.352 14.047 -5.379 1 96.88 112 GLU A C 1
ATOM 896 O O . GLU A 1 112 ? -8.453 14.172 -6.211 1 96.88 112 GLU A O 1
ATOM 901 N N . SER A 1 113 ? -10.117 12.906 -5.34 1 96.19 113 SER A N 1
ATOM 902 C CA . SER A 1 113 ? -10.039 11.82 -6.316 1 96.19 113 SER A CA 1
ATOM 903 C C . SER A 1 113 ? -8.617 11.273 -6.418 1 96.19 113 SER A C 1
ATOM 905 O O . SER A 1 113 ? -8.086 11.109 -7.52 1 96.19 113 SER A O 1
ATOM 907 N N . CYS A 1 114 ? -8.031 11.008 -5.258 1 96.62 114 CYS A N 1
ATOM 908 C CA . CYS A 1 114 ? -6.668 10.484 -5.223 1 96.62 114 CYS A CA 1
ATOM 909 C C . CYS A 1 114 ? -6.621 9.062 -5.781 1 96.62 114 CYS A C 1
ATOM 911 O O . CYS A 1 114 ? -7.551 8.281 -5.574 1 96.62 114 CYS A O 1
ATOM 913 N N . ASP A 1 115 ? -5.449 8.789 -6.395 1 95.38 115 ASP A N 1
ATOM 914 C CA . ASP A 1 115 ? -5.227 7.477 -7 1 95.38 115 ASP A CA 1
ATOM 915 C C . ASP A 1 115 ? -4.551 6.523 -6.016 1 95.38 115 ASP A C 1
ATOM 917 O O . ASP A 1 115 ? -4.559 5.309 -6.215 1 95.38 115 ASP A O 1
ATOM 921 N N . LEU A 1 116 ? -4.008 7.098 -5.02 1 96.69 116 LEU A N 1
ATOM 922 C CA . LEU A 1 116 ? -3.205 6.348 -4.062 1 96.69 116 LEU A CA 1
ATOM 923 C C . LEU A 1 116 ? -3.17 7.055 -2.711 1 96.69 116 LEU A C 1
ATOM 925 O O . LEU A 1 116 ? -3.029 8.281 -2.65 1 96.69 116 LEU A O 1
ATOM 929 N N . ILE A 1 117 ? -3.348 6.289 -1.658 1 98.12 117 ILE A N 1
ATOM 930 C CA . ILE A 1 117 ? -3.113 6.785 -0.306 1 98.12 117 ILE A CA 1
ATOM 931 C C . ILE A 1 117 ? -1.872 6.117 0.28 1 98.12 117 ILE A C 1
ATOM 933 O O . ILE A 1 117 ? -1.683 4.906 0.135 1 98.12 117 ILE A O 1
ATOM 937 N N . ILE A 1 118 ? -1.04 6.875 0.943 1 98.12 118 ILE A N 1
ATOM 938 C CA . ILE A 1 118 ? 0.173 6.379 1.584 1 98.12 118 ILE A CA 1
ATOM 939 C C . ILE A 1 118 ? 0.173 6.77 3.061 1 98.12 118 ILE A C 1
ATOM 941 O O . ILE A 1 118 ? -0.071 7.93 3.402 1 98.12 118 ILE A O 1
ATOM 945 N N . THR A 1 119 ? 0.398 5.812 3.932 1 96.62 119 THR A N 1
ATOM 946 C CA . THR A 1 119 ? 0.521 6.062 5.363 1 96.62 119 THR A CA 1
ATOM 947 C C . THR A 1 119 ? 1.648 5.227 5.965 1 96.62 119 THR A C 1
ATOM 949 O O . THR A 1 119 ? 2.062 4.223 5.383 1 96.62 119 THR A O 1
ATOM 952 N N . GLY A 1 120 ? 2.133 5.715 7.031 1 94.56 120 GLY A N 1
ATOM 953 C CA . GLY A 1 120 ? 2.936 4.828 7.859 1 94.56 120 GLY A CA 1
ATOM 954 C C . GLY A 1 120 ? 2.115 3.752 8.547 1 94.56 120 GLY A C 1
ATOM 955 O O . GLY A 1 120 ? 0.909 3.91 8.742 1 94.56 120 GLY A O 1
ATOM 956 N N . SER A 1 121 ? 2.777 2.707 8.922 1 89.5 121 SER A N 1
ATOM 957 C CA . SER A 1 121 ? 2.088 1.628 9.625 1 89.5 121 SER A CA 1
ATOM 958 C C . SER A 1 121 ? 1.731 2.033 11.047 1 89.5 121 SER A C 1
ATOM 960 O O . SER A 1 121 ? 0.792 1.493 11.641 1 89.5 121 SER A O 1
ATOM 962 N N . ARG A 1 122 ? 2.592 2.926 11.5 1 83.38 122 ARG A N 1
ATOM 963 C CA . ARG A 1 122 ? 2.406 3.465 12.844 1 83.38 122 ARG A CA 1
ATOM 964 C C . ARG A 1 122 ? 2.508 4.988 12.844 1 83.38 122 ARG A C 1
ATOM 966 O O . ARG A 1 122 ? 2.867 5.59 11.828 1 83.38 122 ARG A O 1
ATOM 973 N N . GLY A 1 123 ? 2.002 5.5 13.93 1 75 123 GLY A N 1
ATOM 974 C CA . GLY A 1 123 ? 2.082 6.938 14.133 1 75 123 GLY A CA 1
ATOM 975 C C . GLY A 1 123 ? 2.449 7.32 15.555 1 75 123 GLY A C 1
ATOM 976 O O . GLY A 1 123 ? 3.234 6.629 16.203 1 75 123 GLY A O 1
ATOM 977 N N . MET A 1 124 ? 1.748 8.367 15.773 1 69.94 124 MET A N 1
ATOM 978 C CA . MET A 1 124 ? 2.031 8.898 17.109 1 69.94 124 MET A CA 1
ATOM 979 C C . MET A 1 124 ? 1.325 8.078 18.188 1 69.94 124 MET A C 1
ATOM 981 O O . MET A 1 124 ? 0.173 7.676 18 1 69.94 124 MET A O 1
ATOM 985 N N . GLY A 1 125 ? 2.035 7.691 19.234 1 66.88 125 GLY A N 1
ATOM 986 C CA . GLY A 1 125 ? 1.407 7.168 20.422 1 66.88 125 GLY A CA 1
ATOM 987 C C . GLY A 1 125 ? 1.227 5.664 20.406 1 66.88 125 GLY A C 1
ATOM 988 O O . GLY A 1 125 ? 0.674 5.078 21.328 1 66.88 125 GLY A O 1
ATOM 989 N N . MET A 1 126 ? 1.574 5.07 19.312 1 64.19 126 MET A N 1
ATOM 990 C CA . MET A 1 126 ? 1.22 3.66 19.172 1 64.19 126 MET A CA 1
ATOM 991 C C . MET A 1 126 ? 2.123 2.785 20.031 1 64.19 126 MET A C 1
ATOM 993 O O . MET A 1 126 ? 3.299 3.098 20.219 1 64.19 126 MET A O 1
ATOM 997 N N . ILE A 1 127 ? 1.377 1.879 20.562 1 65.44 127 ILE A N 1
ATOM 998 C CA . ILE A 1 127 ? 2.045 0.889 21.406 1 65.44 127 ILE A CA 1
ATOM 999 C C . ILE A 1 127 ? 2.932 -0.004 20.547 1 65.44 127 ILE A C 1
ATOM 1001 O O . ILE A 1 127 ? 2.555 -0.371 19.422 1 65.44 127 ILE A O 1
ATOM 1005 N N . ARG A 1 128 ? 3.992 -0.347 21.016 1 65.5 128 ARG A N 1
ATOM 1006 C CA . ARG A 1 128 ? 5.051 -1.063 20.312 1 65.5 128 ARG A CA 1
ATOM 1007 C C . ARG A 1 128 ? 4.551 -2.406 19.797 1 65.5 128 ARG A C 1
ATOM 1009 O O . ARG A 1 128 ? 5.047 -2.91 18.781 1 65.5 128 ARG A O 1
ATOM 1016 N N . ARG A 1 129 ? 3.441 -2.918 20.453 1 68.38 129 ARG A N 1
ATOM 1017 C CA . ARG A 1 129 ? 3.047 -4.281 20.109 1 68.38 129 ARG A CA 1
ATOM 1018 C C . ARG A 1 129 ? 2.107 -4.297 18.922 1 68.38 129 ARG A C 1
ATOM 1020 O O . ARG A 1 129 ? 1.85 -5.355 18.344 1 68.38 129 ARG A O 1
ATOM 1027 N N . THR A 1 130 ? 1.734 -3.061 18.594 1 73.44 130 THR A N 1
ATOM 1028 C CA . THR A 1 130 ? 0.799 -3.008 17.484 1 73.44 130 THR A CA 1
ATOM 1029 C C . THR A 1 130 ? 1.545 -2.877 16.156 1 73.44 130 THR A C 1
ATOM 1031 O O . THR A 1 130 ? 2.498 -2.102 16.047 1 73.44 130 THR A O 1
ATOM 1034 N N . ILE A 1 131 ? 1.23 -3.697 15.195 1 76.75 131 ILE A N 1
ATOM 1035 C CA . ILE A 1 131 ? 1.904 -3.662 13.898 1 76.75 131 ILE A CA 1
ATOM 1036 C C . ILE A 1 131 ? 1.266 -2.596 13.016 1 76.75 131 ILE A C 1
ATOM 1038 O O . ILE A 1 131 ? 1.968 -1.818 12.359 1 76.75 131 ILE A O 1
ATOM 1042 N N . LEU A 1 132 ? -0.054 -2.564 13.156 1 86.19 132 LEU A N 1
ATOM 1043 C CA . LEU A 1 132 ? -0.776 -1.57 12.367 1 86.19 132 LEU A CA 1
ATOM 1044 C C . LEU A 1 132 ? -1.509 -0.588 13.273 1 86.19 132 LEU A C 1
ATOM 1046 O O . LEU A 1 132 ? -2.303 -0.996 14.125 1 86.19 132 LEU A O 1
ATOM 1050 N N . GLY A 1 133 ? -1.244 0.594 13.133 1 88.38 133 GLY A N 1
ATOM 1051 C CA . GLY A 1 133 ? -1.907 1.617 13.922 1 88.38 133 GLY A CA 1
ATOM 1052 C C . GLY A 1 133 ? -3.361 1.818 13.539 1 88.38 133 GLY A C 1
ATOM 1053 O O . GLY A 1 133 ? -3.797 1.366 12.477 1 88.38 133 GLY A O 1
ATOM 1054 N N . SER A 1 134 ? -4.012 2.547 14.406 1 89.88 134 SER A N 1
ATOM 1055 C CA . SER A 1 134 ? -5.445 2.762 14.234 1 89.88 134 SER A CA 1
ATOM 1056 C C . SER A 1 134 ? -5.734 3.58 12.977 1 89.88 134 SER A C 1
ATOM 1058 O O . SER A 1 134 ? -6.723 3.332 12.289 1 89.88 134 SER A O 1
ATOM 1060 N N . VAL A 1 135 ? -4.91 4.496 12.641 1 92.56 135 VAL A N 1
ATOM 1061 C CA . VAL A 1 135 ? -5.121 5.344 11.477 1 92.56 135 VAL A CA 1
ATOM 1062 C C . VAL A 1 135 ? -4.949 4.52 10.203 1 92.56 135 VAL A C 1
ATOM 1064 O O . VAL A 1 135 ? -5.828 4.516 9.336 1 92.56 135 VAL A O 1
ATOM 1067 N N . SER A 1 136 ? -3.838 3.836 10.109 1 93.44 136 SER A N 1
ATOM 1068 C CA . SER A 1 136 ? -3.596 3.023 8.922 1 93.44 136 SER A CA 1
ATOM 1069 C C . SER A 1 136 ? -4.656 1.939 8.766 1 93.44 136 SER A C 1
ATOM 1071 O O . SER A 1 136 ? -5.086 1.64 7.652 1 93.44 136 SER A O 1
ATOM 1073 N N . ASP A 1 137 ? -5.055 1.423 9.844 1 91.31 137 ASP A N 1
ATOM 1074 C CA . ASP A 1 137 ? -6.113 0.417 9.82 1 91.31 137 ASP A CA 1
ATOM 1075 C C . ASP A 1 137 ? -7.414 1.005 9.281 1 91.31 137 ASP A C 1
ATOM 1077 O O . ASP A 1 137 ? -8.062 0.407 8.414 1 91.31 137 ASP A O 1
ATOM 1081 N N . TYR A 1 138 ? -7.758 2.119 9.805 1 93.44 138 TYR A N 1
ATOM 1082 C CA . TYR A 1 138 ? -8.969 2.787 9.336 1 93.44 138 TYR A CA 1
ATOM 1083 C C . TYR A 1 138 ? -8.883 3.086 7.848 1 93.44 138 TYR A C 1
ATOM 1085 O O . TYR A 1 138 ? -9.828 2.828 7.102 1 93.44 138 TYR A O 1
ATOM 1093 N N . VAL A 1 139 ? -7.844 3.557 7.41 1 95.62 139 VAL A N 1
ATOM 1094 C CA . VAL A 1 139 ? -7.648 3.922 6.012 1 95.62 139 VAL A CA 1
ATOM 1095 C C . VAL A 1 139 ? -7.793 2.682 5.129 1 95.62 139 VAL A C 1
ATOM 1097 O O . VAL A 1 139 ? -8.477 2.717 4.105 1 95.62 139 VAL A O 1
ATOM 1100 N N . LEU A 1 140 ? -7.223 1.662 5.547 1 92.94 140 LEU A N 1
ATOM 1101 C CA . LEU A 1 140 ? -7.273 0.422 4.777 1 92.94 140 LEU A CA 1
ATOM 1102 C C . LEU A 1 140 ? -8.711 -0.043 4.594 1 92.94 140 LEU A C 1
ATOM 1104 O O . LEU A 1 140 ? -9.07 -0.556 3.531 1 92.94 140 LEU A O 1
ATOM 1108 N N . HIS A 1 141 ? -9.484 0.19 5.504 1 91.25 141 HIS A N 1
ATOM 1109 C CA . HIS A 1 141 ? -10.852 -0.333 5.492 1 91.25 141 HIS A CA 1
ATOM 1110 C C . HIS A 1 141 ? -11.789 0.601 4.742 1 91.25 141 HIS A C 1
ATOM 1112 O O . HIS A 1 141 ? -12.836 0.17 4.246 1 91.25 141 HIS A O 1
ATOM 1118 N N . HIS A 1 142 ? -11.375 1.843 4.598 1 93.94 142 HIS A N 1
ATOM 1119 C CA . HIS A 1 142 ? -12.383 2.797 4.133 1 93.94 142 HIS A CA 1
ATOM 1120 C C . HIS A 1 142 ? -11.922 3.498 2.857 1 93.94 142 HIS A C 1
ATOM 1122 O O . HIS A 1 142 ? -12.711 4.195 2.215 1 93.94 142 HIS A O 1
ATOM 1128 N N . ALA A 1 143 ? -10.695 3.299 2.527 1 94.94 143 ALA A N 1
ATOM 1129 C CA . ALA A 1 143 ? -10.164 3.973 1.344 1 94.94 143 ALA A CA 1
ATOM 1130 C C . ALA A 1 143 ? -10.883 3.506 0.08 1 94.94 143 ALA A C 1
ATOM 1132 O O . ALA A 1 143 ? -11.211 2.326 -0.054 1 94.94 143 ALA A O 1
ATOM 1133 N N . HIS A 1 144 ? -11.016 4.379 -0.871 1 93.12 144 HIS A N 1
ATOM 1134 C CA . HIS A 1 144 ? -11.625 4.059 -2.156 1 93.12 144 HIS A CA 1
ATOM 1135 C C . HIS A 1 144 ? -10.578 3.635 -3.178 1 93.12 144 HIS A C 1
ATOM 1137 O O . HIS A 1 144 ? -10.922 3.139 -4.254 1 93.12 144 HIS A O 1
ATOM 1143 N N . CYS A 1 145 ? -9.391 3.852 -2.941 1 94.69 145 CYS A N 1
ATOM 1144 C CA . CYS A 1 145 ? -8.266 3.58 -3.834 1 94.69 145 CYS A CA 1
ATOM 1145 C C . CYS A 1 145 ? -7.207 2.74 -3.137 1 94.69 145 CYS A C 1
ATOM 1147 O O . CYS A 1 145 ? -7.312 2.467 -1.939 1 94.69 145 CYS A O 1
ATOM 1149 N N . PRO A 1 146 ? -6.168 2.279 -3.855 1 96.56 146 PRO A N 1
ATOM 1150 C CA . PRO A 1 146 ? -5.102 1.496 -3.23 1 96.56 146 PRO A CA 1
ATOM 1151 C C . PRO A 1 146 ? -4.398 2.248 -2.104 1 96.56 146 PRO A C 1
ATOM 1153 O O . PRO A 1 146 ? -4.309 3.479 -2.141 1 96.56 146 PRO A O 1
ATOM 1156 N N . VAL A 1 147 ? -3.951 1.471 -1.134 1 97.06 147 VAL A N 1
ATOM 1157 C CA . VAL A 1 147 ? -3.293 2.039 0.038 1 97.06 147 VAL A CA 1
ATOM 1158 C C . VAL A 1 147 ? -1.905 1.42 0.201 1 97.06 147 VAL A C 1
ATOM 1160 O O . VAL A 1 147 ? -1.76 0.195 0.185 1 97.06 147 VAL A O 1
ATOM 1163 N N . LEU A 1 148 ? -0.941 2.258 0.287 1 97.31 148 LEU A N 1
ATOM 1164 C CA . LEU A 1 148 ? 0.418 1.834 0.602 1 97.31 148 LEU A CA 1
ATOM 1165 C C . LEU A 1 148 ? 0.725 2.045 2.08 1 97.31 148 LEU A C 1
ATOM 1167 O O . LEU A 1 148 ? 0.64 3.168 2.582 1 97.31 148 LEU A O 1
ATOM 1171 N N . ILE A 1 149 ? 1.061 0.997 2.723 1 96.56 149 ILE A N 1
ATOM 1172 C CA . ILE A 1 149 ? 1.466 1.047 4.125 1 96.56 149 ILE A CA 1
ATOM 1173 C C . ILE A 1 149 ? 2.98 0.892 4.23 1 96.56 149 ILE A C 1
ATOM 1175 O O . ILE A 1 149 ? 3.537 -0.13 3.82 1 96.56 149 ILE A O 1
ATOM 1179 N N . CYS A 1 150 ? 3.598 1.877 4.766 1 95.12 150 CYS A N 1
ATOM 1180 C CA . CYS A 1 150 ? 5.051 1.869 4.891 1 95.12 150 CYS A CA 1
ATOM 1181 C C . CYS A 1 150 ? 5.473 1.526 6.316 1 95.12 150 CYS A C 1
ATOM 1183 O O . CYS A 1 150 ? 5.055 2.186 7.27 1 95.12 150 CYS A O 1
ATOM 1185 N N . LYS A 1 151 ? 6.184 0.486 6.34 1 83.75 151 LYS A N 1
ATOM 1186 C CA . LYS A 1 151 ? 6.676 0.03 7.637 1 83.75 151 LYS A CA 1
ATOM 1187 C C . LYS A 1 151 ? 8.047 0.622 7.945 1 83.75 151 LYS A C 1
ATOM 1189 O O . LYS A 1 151 ? 8.789 0.983 7.031 1 83.75 151 LYS A O 1
ATOM 1194 N N . HIS A 1 152 ? 8.25 0.903 9.242 1 68.31 152 HIS A N 1
ATOM 1195 C CA . HIS A 1 152 ? 9.555 1.434 9.625 1 68.31 152 HIS A CA 1
ATOM 1196 C C . HIS A 1 152 ? 10.656 0.389 9.438 1 68.31 152 HIS A C 1
ATOM 1198 O O . HIS A 1 152 ? 10.445 -0.793 9.719 1 68.31 152 HIS A O 1
ATOM 1204 N N . GLU A 1 153 ? 11.703 0.525 8.617 1 59.94 153 GLU A N 1
ATOM 1205 C CA . GLU A 1 153 ? 12.883 -0.322 8.445 1 59.94 153 GLU A CA 1
ATOM 1206 C C . GLU A 1 153 ? 13.367 -0.868 9.781 1 59.94 153 GLU A C 1
ATOM 1208 O O . GLU A 1 153 ? 14.203 -1.774 9.82 1 59.94 153 GLU A O 1
ATOM 1213 N N . GLY A 1 154 ? 13.102 -0.399 10.961 1 47.06 154 GLY A N 1
ATOM 1214 C CA . GLY A 1 154 ? 13.852 -0.821 12.133 1 47.06 154 GLY A CA 1
ATOM 1215 C C . GLY A 1 154 ? 13.719 -2.303 12.43 1 47.06 154 GLY A C 1
ATOM 1216 O O . GLY A 1 154 ? 14.242 -2.793 13.43 1 47.06 154 GLY A O 1
ATOM 1217 N N . TYR A 1 155 ? 12.617 -2.984 12.055 1 40.81 155 TYR A N 1
ATOM 1218 C CA . TYR A 1 155 ? 12.5 -4.195 12.859 1 40.81 155 TYR A CA 1
ATOM 1219 C C . TYR A 1 155 ? 13.633 -5.168 12.539 1 40.81 155 TYR A C 1
ATOM 1221 O O . TYR A 1 155 ? 13.508 -6.371 12.797 1 40.81 155 TYR A O 1
ATOM 1229 N N . LYS A 1 156 ? 14.32 -4.992 11.641 1 35.72 156 LYS A N 1
ATOM 1230 C CA . LYS A 1 156 ? 15.469 -5.883 11.773 1 35.72 156 LYS A CA 1
ATOM 1231 C C . LYS A 1 156 ? 16 -5.891 13.203 1 35.72 156 LYS A C 1
ATOM 1233 O O . LYS A 1 156 ? 16.484 -4.867 13.703 1 35.72 156 LYS A O 1
ATOM 1238 N N . LYS A 1 157 ? 15.328 -6.723 14.148 1 29.78 157 LYS A N 1
ATOM 1239 C CA . LYS A 1 157 ? 16.094 -7.074 15.344 1 29.78 157 LYS A CA 1
ATOM 1240 C C . LYS A 1 157 ? 17.484 -7.602 14.969 1 29.78 157 LYS A C 1
ATOM 1242 O O . LYS A 1 157 ? 17.625 -8.352 14.008 1 29.78 157 LYS A O 1
ATOM 1247 N N . MET B 1 1 ? 21.594 0.588 -1.552 1 35.44 1 MET B N 1
ATOM 1248 C CA . MET B 1 1 ? 20.5 0.195 -2.43 1 35.44 1 MET B CA 1
ATOM 1249 C C . MET B 1 1 ? 21 -0.713 -3.549 1 35.44 1 MET B C 1
ATOM 1251 O O . MET B 1 1 ? 22.094 -0.508 -4.082 1 35.44 1 MET B O 1
ATOM 1255 N N . SER B 1 2 ? 20.641 -1.935 -3.654 1 43.16 2 SER B N 1
ATOM 1256 C CA . SER B 1 2 ? 21.312 -2.838 -4.586 1 43.16 2 SER B CA 1
ATOM 1257 C C . SER B 1 2 ? 21.531 -2.168 -5.938 1 43.16 2 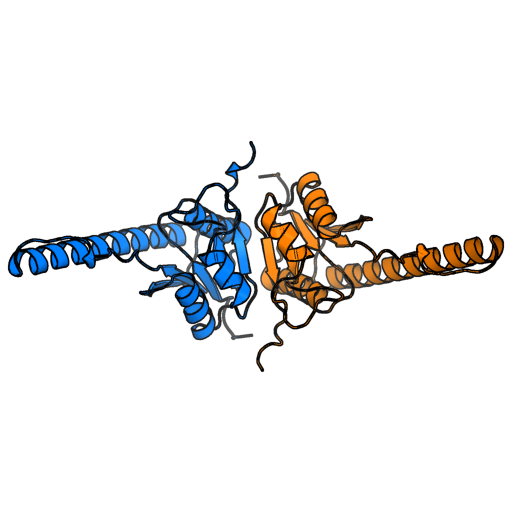SER B C 1
ATOM 1259 O O . SER B 1 2 ? 20.766 -1.281 -6.332 1 43.16 2 SER B O 1
ATOM 1261 N N . GLU B 1 3 ? 22.641 -2.076 -6.504 1 52.97 3 GLU B N 1
ATOM 1262 C CA . GLU B 1 3 ? 23.078 -1.639 -7.82 1 52.97 3 GLU B CA 1
ATOM 1263 C C . GLU B 1 3 ? 21.984 -1.81 -8.859 1 52.97 3 GLU B C 1
ATOM 1265 O O . GLU B 1 3 ? 22.062 -1.241 -9.953 1 52.97 3 GLU B O 1
ATOM 1270 N N . GLY B 1 4 ? 20.75 -2.633 -8.617 1 67.31 4 GLY B N 1
ATOM 1271 C CA . GLY B 1 4 ? 19.75 -2.908 -9.641 1 67.31 4 GLY B CA 1
ATOM 1272 C C . GLY B 1 4 ? 18.391 -2.33 -9.312 1 67.31 4 GLY B C 1
ATOM 1273 O O . GLY B 1 4 ? 18.234 -1.645 -8.297 1 67.31 4 GLY B O 1
ATOM 1274 N N . GLY B 1 5 ? 17.391 -2.158 -10.273 1 87.88 5 GLY B N 1
ATOM 1275 C CA . GLY B 1 5 ? 16.016 -1.688 -10.188 1 87.88 5 GLY B CA 1
ATOM 1276 C C . GLY B 1 5 ? 15.273 -2.244 -8.984 1 87.88 5 GLY B C 1
ATOM 1277 O O . GLY B 1 5 ? 15.789 -3.115 -8.281 1 87.88 5 GLY B O 1
ATOM 1278 N N . ARG B 1 6 ? 14.281 -1.683 -8.461 1 94.44 6 ARG B N 1
ATOM 1279 C CA . ARG B 1 6 ? 13.43 -2.166 -7.379 1 94.44 6 ARG B CA 1
ATOM 1280 C C . ARG B 1 6 ? 12.992 -3.607 -7.629 1 94.44 6 ARG B C 1
ATOM 1282 O O . ARG B 1 6 ? 12.758 -4 -8.773 1 94.44 6 ARG B O 1
ATOM 1289 N N . ARG B 1 7 ? 12.984 -4.375 -6.59 1 97.06 7 ARG B N 1
ATOM 1290 C CA . ARG B 1 7 ? 12.383 -5.707 -6.625 1 97.06 7 ARG B CA 1
ATOM 1291 C C . ARG B 1 7 ? 10.977 -5.691 -6.035 1 97.06 7 ARG B C 1
ATOM 1293 O O . ARG B 1 7 ? 10.789 -5.332 -4.871 1 97.06 7 ARG B O 1
ATOM 1300 N N . ILE B 1 8 ? 10.055 -6.121 -6.816 1 97.75 8 ILE B N 1
ATOM 1301 C CA . ILE B 1 8 ? 8.641 -6.004 -6.48 1 97.75 8 ILE B CA 1
ATOM 1302 C C . ILE B 1 8 ? 8.016 -7.395 -6.371 1 97.75 8 ILE B C 1
ATOM 1304 O O . ILE B 1 8 ? 8.07 -8.18 -7.32 1 97.75 8 ILE B O 1
ATOM 1308 N N . ALA B 1 9 ? 7.465 -7.695 -5.211 1 98.38 9 ALA B N 1
ATOM 1309 C CA . ALA B 1 9 ? 6.707 -8.93 -5.035 1 98.38 9 ALA B CA 1
ATOM 1310 C C . ALA B 1 9 ? 5.211 -8.688 -5.207 1 98.38 9 ALA B C 1
ATOM 1312 O O . ALA B 1 9 ? 4.637 -7.816 -4.547 1 98.38 9 ALA B O 1
ATOM 1313 N N . ILE B 1 10 ? 4.609 -9.453 -6.082 1 98.56 10 ILE B N 1
ATOM 1314 C CA . ILE B 1 10 ? 3.166 -9.344 -6.281 1 98.56 10 ILE B CA 1
ATOM 1315 C C . ILE B 1 10 ? 2.508 -10.703 -6.055 1 98.56 10 ILE B C 1
ATOM 1317 O O . ILE B 1 10 ? 2.85 -11.688 -6.719 1 98.56 10 ILE B O 1
ATOM 1321 N N . GLY B 1 11 ? 1.593 -10.758 -5.062 1 97.62 11 GLY B N 1
ATOM 1322 C CA . GLY B 1 11 ? 0.766 -11.945 -4.91 1 97.62 11 GLY B CA 1
ATOM 1323 C C . GLY B 1 11 ? -0.291 -12.078 -5.992 1 97.62 11 GLY B C 1
ATOM 1324 O O . GLY B 1 11 ? -1.093 -11.164 -6.199 1 97.62 11 GLY B O 1
ATOM 1325 N N . ILE B 1 12 ? -0.31 -13.242 -6.625 1 96.25 12 ILE B N 1
ATOM 1326 C CA . ILE B 1 12 ? -1.286 -13.406 -7.695 1 96.25 12 ILE B CA 1
ATOM 1327 C C . ILE B 1 12 ? -2.072 -14.703 -7.488 1 96.25 12 ILE B C 1
ATOM 1329 O O . ILE B 1 12 ? -1.579 -15.641 -6.859 1 96.25 12 ILE B O 1
ATOM 1333 N N . ASP B 1 13 ? -3.252 -14.68 -7.926 1 93.25 13 ASP B N 1
ATOM 1334 C CA . ASP B 1 13 ? -4.133 -15.844 -8.039 1 93.25 13 ASP B CA 1
ATOM 1335 C C . ASP B 1 13 ? -5.098 -15.68 -9.211 1 93.25 13 ASP B C 1
ATOM 1337 O O . ASP B 1 13 ? -4.844 -14.906 -10.133 1 93.25 13 ASP B O 1
ATOM 1341 N N . GLU B 1 14 ? -6.152 -16.406 -9.242 1 91.38 14 GLU B N 1
ATOM 1342 C CA . GLU B 1 14 ? -7.062 -16.359 -10.383 1 91.38 14 GLU B CA 1
ATOM 1343 C C . GLU B 1 14 ? -8.125 -15.281 -10.203 1 91.38 14 GLU B C 1
ATOM 1345 O O . GLU B 1 14 ? -8.961 -15.078 -11.078 1 91.38 14 GLU B O 1
ATOM 1350 N N . SER B 1 15 ? -8.125 -14.586 -9.086 1 89.56 15 SER B N 1
ATOM 1351 C CA . SER B 1 15 ? -9.164 -13.609 -8.773 1 89.56 15 SER B CA 1
ATOM 1352 C C . SER B 1 15 ? -8.961 -12.32 -9.562 1 89.56 15 SER B C 1
ATOM 1354 O O . SER B 1 15 ? -7.836 -11.992 -9.953 1 89.56 15 SER B O 1
ATOM 1356 N N . ASP B 1 16 ? -10.031 -11.555 -9.75 1 90.25 16 ASP B N 1
ATOM 1357 C CA . ASP B 1 16 ? -9.984 -10.227 -10.359 1 90.25 16 ASP B CA 1
ATOM 1358 C C . ASP B 1 16 ? -9.188 -9.258 -9.492 1 90.25 16 ASP B C 1
ATOM 1360 O O . ASP B 1 16 ? -8.539 -8.344 -10.008 1 90.25 16 ASP B O 1
ATOM 1364 N N . PHE B 1 17 ? -9.164 -9.5 -8.219 1 91.38 17 PHE B N 1
ATOM 1365 C CA . PHE B 1 17 ? -8.445 -8.617 -7.305 1 91.38 17 PHE B CA 1
ATOM 1366 C C . PHE B 1 17 ? -6.941 -8.695 -7.543 1 91.38 17 PHE B C 1
ATOM 1368 O O . PHE B 1 17 ? -6.254 -7.672 -7.566 1 91.38 17 PHE B O 1
ATOM 1375 N N . ALA B 1 18 ? -6.48 -9.922 -7.738 1 93.38 18 ALA B N 1
ATOM 1376 C CA . ALA B 1 18 ? -5.059 -10.109 -8.016 1 93.38 18 ALA B CA 1
ATOM 1377 C C . ALA B 1 18 ? -4.668 -9.477 -9.344 1 93.38 18 ALA B C 1
ATOM 1379 O O . ALA B 1 18 ? -3.617 -8.836 -9.453 1 93.38 18 ALA B O 1
ATOM 1380 N N . GLU B 1 19 ? -5.555 -9.656 -10.312 1 94.44 19 GLU B N 1
ATOM 1381 C CA . GLU B 1 19 ? -5.277 -9.062 -11.617 1 94.44 19 GLU B CA 1
ATOM 1382 C C . GLU B 1 19 ? -5.266 -7.543 -11.547 1 94.44 19 GLU B C 1
ATOM 1384 O O . GLU B 1 19 ? -4.422 -6.891 -12.164 1 94.44 19 GLU B O 1
ATOM 1389 N N . GLN B 1 20 ? -6.156 -7.023 -10.844 1 93.88 20 GLN B N 1
ATOM 1390 C CA . GLN B 1 20 ? -6.223 -5.574 -10.688 1 93.88 20 GLN B CA 1
ATOM 1391 C C . GLN B 1 20 ? -4.984 -5.043 -9.969 1 93.88 20 GLN B C 1
ATOM 1393 O O . GLN B 1 20 ? -4.48 -3.967 -10.305 1 93.88 20 GLN B O 1
ATOM 1398 N N . ALA B 1 21 ? -4.539 -5.781 -9 1 96.38 21 ALA B N 1
ATOM 1399 C CA . ALA B 1 21 ? -3.322 -5.379 -8.297 1 96.38 21 ALA B CA 1
ATOM 1400 C C . ALA B 1 21 ? -2.131 -5.328 -9.25 1 96.38 21 ALA B C 1
ATOM 1402 O O . ALA B 1 21 ? -1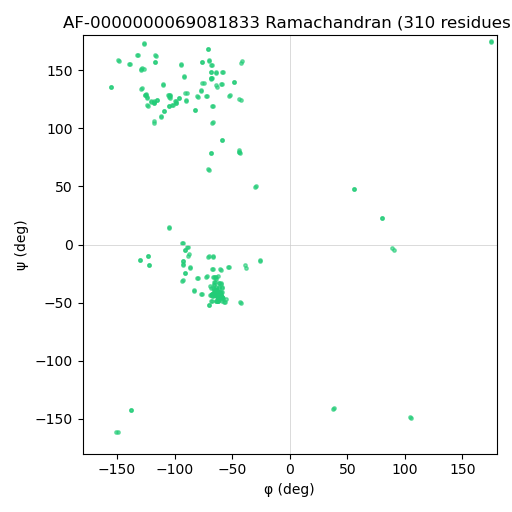.367 -4.359 -9.25 1 96.38 21 ALA B O 1
ATOM 1403 N N . PHE B 1 22 ? -2.041 -6.324 -10.094 1 96.81 22 PHE B N 1
ATOM 1404 C CA . PHE B 1 22 ? -0.979 -6.352 -11.094 1 96.81 22 PHE B CA 1
ATOM 1405 C C . PHE B 1 22 ? -1.103 -5.172 -12.055 1 96.81 22 PHE B C 1
ATOM 1407 O O . PHE B 1 22 ? -0.124 -4.469 -12.305 1 96.81 22 PHE B O 1
ATOM 1414 N N . ASN B 1 23 ? -2.293 -4.992 -12.547 1 96.06 23 ASN B N 1
ATOM 1415 C CA . ASN B 1 23 ? -2.518 -3.918 -13.508 1 96.06 23 ASN B CA 1
ATOM 1416 C C . ASN B 1 23 ? -2.24 -2.549 -12.891 1 96.06 23 ASN B C 1
ATOM 1418 O O . ASN B 1 23 ? -1.684 -1.669 -13.555 1 96.06 23 ASN B O 1
ATOM 1422 N N . TYR B 1 24 ? -2.65 -2.387 -11.703 1 95.19 24 TYR B N 1
ATOM 1423 C CA . TYR B 1 24 ? -2.398 -1.111 -11.047 1 95.19 24 TYR B CA 1
ATOM 1424 C C . TYR B 1 24 ? -0.904 -0.816 -10.977 1 95.19 24 TYR B C 1
ATOM 1426 O O . TYR B 1 24 ? -0.467 0.284 -11.328 1 95.19 24 TYR B O 1
ATOM 1434 N N . TYR B 1 25 ? -0.123 -1.848 -10.539 1 96 25 TYR B N 1
ATOM 1435 C CA . TYR B 1 25 ? 1.327 -1.694 -10.5 1 96 25 TYR B CA 1
ATOM 1436 C C . TYR B 1 25 ? 1.872 -1.328 -11.875 1 96 25 TYR B C 1
ATOM 1438 O O . TYR B 1 25 ? 2.574 -0.325 -12.023 1 96 25 TYR B O 1
ATOM 1446 N N . ALA B 1 26 ? 1.489 -2.045 -12.836 1 96 26 ALA B N 1
ATOM 1447 C CA . ALA B 1 26 ? 2.049 -1.901 -14.18 1 96 26 ALA B CA 1
ATOM 1448 C C . ALA B 1 26 ? 1.701 -0.541 -14.773 1 96 26 ALA B C 1
ATOM 1450 O O . ALA B 1 26 ? 2.506 0.049 -15.5 1 96 26 ALA B O 1
ATOM 1451 N N . ASP B 1 27 ? 0.559 -0.065 -14.398 1 93.44 27 ASP B N 1
ATOM 1452 C CA . ASP B 1 27 ? 0.074 1.165 -15.023 1 93.44 27 ASP B CA 1
ATOM 1453 C C . ASP B 1 27 ? 0.528 2.393 -14.234 1 93.44 27 ASP B C 1
ATOM 1455 O O . ASP B 1 27 ? 0.69 3.475 -14.797 1 93.44 27 ASP B O 1
ATOM 1459 N N . ASN B 1 28 ? 0.791 2.186 -12.938 1 92.75 28 ASN B N 1
ATOM 1460 C CA . ASN B 1 28 ? 0.935 3.383 -12.117 1 92.75 28 ASN B CA 1
ATOM 1461 C C . ASN B 1 28 ? 2.295 3.428 -11.43 1 92.75 28 ASN B C 1
ATOM 1463 O O . ASN B 1 28 ? 2.746 4.496 -11.008 1 92.75 28 ASN B O 1
ATOM 1467 N N . MET B 1 29 ? 2.975 2.293 -11.367 1 93.56 29 MET B N 1
ATOM 1468 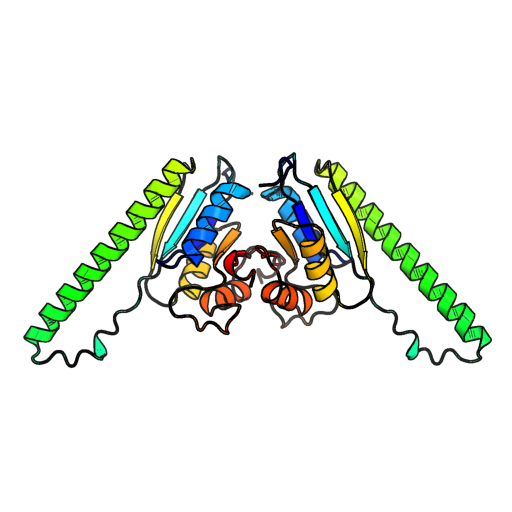C CA . MET B 1 29 ? 4.125 2.301 -10.469 1 93.56 29 MET B CA 1
ATOM 1469 C C . MET B 1 29 ? 5.367 1.763 -11.164 1 93.56 29 MET B C 1
ATOM 1471 O O . MET B 1 29 ? 6.488 1.953 -10.688 1 93.56 29 MET B O 1
ATOM 1475 N N . LYS B 1 30 ? 5.18 1.172 -12.258 1 94.06 30 LYS B N 1
ATOM 1476 C CA . LYS B 1 30 ? 6.262 0.459 -12.93 1 94.06 30 LYS B CA 1
ATOM 1477 C C . LYS B 1 30 ? 7.418 1.396 -13.258 1 94.06 30 LYS B C 1
ATOM 1479 O O . LYS B 1 30 ? 7.203 2.543 -13.656 1 94.06 30 LYS B O 1
ATOM 1484 N N . LYS B 1 31 ? 8.617 0.926 -13.055 1 93.12 31 LYS B N 1
ATOM 1485 C CA . LYS B 1 31 ? 9.852 1.513 -13.562 1 93.12 31 LYS B CA 1
ATOM 1486 C C . LYS B 1 31 ? 10.562 0.559 -14.516 1 93.12 31 LYS B C 1
ATOM 1488 O O . LYS B 1 31 ? 10.43 -0.661 -14.406 1 93.12 31 LYS B O 1
ATOM 1493 N N . ASP B 1 32 ? 11.344 1.042 -15.328 1 90.38 32 ASP B N 1
ATOM 1494 C CA . ASP B 1 32 ? 11.961 0.26 -16.391 1 90.38 32 ASP B CA 1
ATOM 1495 C C . ASP B 1 32 ? 12.914 -0.787 -15.82 1 90.38 32 ASP B C 1
ATOM 1497 O O . ASP B 1 32 ? 13.094 -1.859 -16.406 1 90.38 32 ASP B O 1
ATOM 1501 N N . ASP B 1 33 ? 13.43 -0.511 -14.734 1 93.06 33 ASP B N 1
ATOM 1502 C CA . ASP B 1 33 ? 14.453 -1.405 -14.195 1 93.06 33 ASP B CA 1
ATOM 1503 C C . ASP B 1 33 ? 13.898 -2.25 -13.055 1 93.06 33 ASP B C 1
ATOM 1505 O O . ASP B 1 33 ? 14.656 -2.926 -12.352 1 93.06 33 ASP B O 1
ATOM 1509 N N . ASP B 1 34 ? 12.625 -2.26 -12.961 1 96.25 34 ASP B N 1
ATOM 1510 C CA . ASP B 1 34 ? 12.016 -3.08 -11.914 1 96.25 34 ASP B CA 1
ATOM 1511 C C . ASP B 1 34 ? 12.219 -4.566 -12.195 1 96.25 34 ASP B C 1
ATOM 1513 O O . ASP B 1 34 ? 12.188 -4.996 -13.352 1 96.25 34 ASP B O 1
ATOM 1517 N N . TYR B 1 35 ? 12.422 -5.328 -11.156 1 97.19 35 TYR B N 1
ATOM 1518 C CA . TYR B 1 35 ? 12.375 -6.785 -11.188 1 97.19 35 TYR B CA 1
ATOM 1519 C C . TYR B 1 35 ? 11.141 -7.309 -10.461 1 97.19 35 TYR B C 1
ATOM 1521 O O . TYR B 1 35 ? 11.031 -7.168 -9.242 1 97.19 35 TYR B O 1
ATOM 1529 N N . VAL B 1 36 ? 10.258 -7.938 -11.219 1 97.62 36 VAL B N 1
ATOM 1530 C CA . VAL B 1 36 ? 8.953 -8.281 -10.672 1 97.62 36 VAL B CA 1
ATOM 1531 C C . VAL B 1 36 ? 8.906 -9.781 -10.359 1 97.62 36 VAL B C 1
ATOM 1533 O O . VAL B 1 36 ? 9.211 -10.609 -11.219 1 97.62 36 VAL B O 1
ATOM 1536 N N . ILE B 1 37 ? 8.516 -10.094 -9.164 1 98.19 37 ILE B N 1
ATOM 1537 C CA . ILE B 1 37 ? 8.336 -11.477 -8.727 1 98.19 37 ILE B CA 1
ATOM 1538 C C . ILE B 1 37 ? 6.855 -11.75 -8.492 1 98.19 37 ILE B C 1
ATOM 1540 O O . ILE B 1 37 ? 6.262 -11.227 -7.547 1 98.19 37 ILE B O 1
ATOM 1544 N N . LEU B 1 38 ? 6.312 -12.555 -9.352 1 98.25 38 LEU B N 1
ATOM 1545 C CA . LEU B 1 38 ? 4.922 -12.977 -9.211 1 98.25 38 LEU B CA 1
ATOM 1546 C C . LEU B 1 38 ? 4.824 -14.25 -8.383 1 98.25 38 LEU B C 1
ATOM 1548 O O . LEU B 1 38 ? 5.426 -15.273 -8.727 1 98.25 38 LEU B O 1
ATOM 1552 N N . ILE B 1 39 ? 4.062 -14.211 -7.305 1 98 39 ILE B N 1
ATOM 1553 C CA . ILE B 1 39 ? 4.016 -15.312 -6.352 1 98 39 ILE B CA 1
ATOM 1554 C C . ILE B 1 39 ? 2.615 -15.922 -6.34 1 98 39 ILE B C 1
ATOM 1556 O O . ILE B 1 39 ? 1.629 -15.227 -6.094 1 98 39 ILE B O 1
ATOM 1560 N N . HIS B 1 40 ? 2.572 -17.203 -6.574 1 96.69 40 HIS B N 1
ATOM 1561 C CA . HIS B 1 40 ? 1.308 -17.922 -6.621 1 96.69 40 HIS B CA 1
ATOM 1562 C C . HIS B 1 40 ? 1.348 -19.156 -5.723 1 96.69 40 HIS B C 1
ATOM 1564 O O . HIS B 1 40 ? 2.344 -19.875 -5.699 1 96.69 40 HIS B O 1
ATOM 1570 N N . THR B 1 41 ? 0.266 -19.312 -4.949 1 93.56 41 THR B N 1
ATOM 1571 C CA . THR B 1 41 ? 0.045 -20.531 -4.16 1 93.56 41 THR B CA 1
ATOM 1572 C C . THR B 1 41 ? -1.227 -21.234 -4.605 1 93.56 41 THR B C 1
ATOM 1574 O O . THR B 1 41 ? -2.332 -20.828 -4.242 1 93.56 41 THR B O 1
ATOM 1577 N N . PRO B 1 42 ? -1 -22.344 -5.316 1 88.62 42 PRO B N 1
ATOM 1578 C CA . PRO B 1 42 ? -2.182 -23.047 -5.809 1 88.62 42 PRO B CA 1
ATOM 1579 C C . PRO B 1 42 ? -3.053 -23.594 -4.68 1 88.62 42 PRO B C 1
ATOM 1581 O O . PRO B 1 42 ? -2.537 -23.969 -3.623 1 88.62 42 PRO B O 1
ATOM 1584 N N . GLU B 1 43 ? -4.406 -23.438 -4.801 1 73.69 43 GLU B N 1
ATOM 1585 C CA . GLU B 1 43 ? -5.336 -24 -3.83 1 73.69 43 GLU B CA 1
ATOM 1586 C C . GLU B 1 43 ? -5.082 -25.484 -3.619 1 73.69 43 GLU B C 1
ATOM 1588 O O . GLU B 1 43 ? -4.754 -26.203 -4.562 1 73.69 43 GLU B O 1
ATOM 1593 N N . ARG B 1 44 ? -4.941 -25.797 -2.238 1 61.72 44 ARG B N 1
ATOM 1594 C CA . ARG B 1 44 ? -4.809 -27.219 -1.948 1 61.72 44 ARG B CA 1
ATOM 1595 C C . ARG B 1 44 ? -6.098 -27.969 -2.268 1 61.72 44 ARG B C 1
ATOM 1597 O O . ARG B 1 44 ? -7.188 -27.516 -1.896 1 61.72 44 ARG B O 1
ATOM 1604 N N . TYR B 1 45 ? -6.133 -28.719 -3.361 1 51.91 45 TYR B N 1
ATOM 1605 C CA . TYR B 1 45 ? -7.223 -29.672 -3.471 1 51.91 45 TYR B CA 1
ATOM 1606 C C . TYR B 1 45 ? -7.207 -30.656 -2.301 1 51.91 45 TYR B C 1
ATOM 1608 O O . TYR B 1 45 ? -6.156 -31.188 -1.949 1 51.91 45 TYR B O 1
ATOM 1616 N N . ASN B 1 46 ? -7.926 -30.266 -1.228 1 47.84 46 ASN B N 1
ATOM 1617 C CA . ASN B 1 46 ? -8.078 -31.281 -0.2 1 47.84 46 ASN B CA 1
ATOM 1618 C C . ASN B 1 46 ? -8.398 -32.656 -0.809 1 47.84 46 ASN B C 1
ATOM 1620 O O . ASN B 1 46 ? -9.492 -32.875 -1.321 1 47.84 46 ASN B O 1
ATOM 1624 N N . VAL B 1 47 ? -7.547 -33.312 -1.278 1 47.06 47 VAL B N 1
ATOM 1625 C CA . VAL B 1 47 ? -7.754 -34.688 -1.713 1 47.06 47 VAL B CA 1
ATOM 1626 C C . VAL B 1 47 ? -8.375 -35.5 -0.579 1 47.06 47 VAL B C 1
ATOM 1628 O O . VAL B 1 47 ? -8.703 -36.688 -0.757 1 47.06 47 VAL B O 1
ATOM 1631 N N . MET B 1 48 ? -8.266 -35.031 0.581 1 47.16 48 MET B N 1
ATOM 1632 C CA . MET B 1 48 ? -8.719 -35.938 1.629 1 47.16 48 MET B CA 1
ATOM 1633 C C . MET B 1 48 ? -10.203 -36.25 1.474 1 47.16 48 MET B C 1
ATOM 1635 O O . MET B 1 48 ? -10.656 -37.312 1.843 1 47.16 48 MET B O 1
ATOM 1639 N N . ASP B 1 49 ? -10.977 -35.219 1.245 1 47.69 49 ASP B N 1
ATOM 1640 C CA . ASP B 1 49 ? -12.383 -35.594 1.38 1 47.69 49 ASP B CA 1
ATOM 1641 C C . ASP B 1 49 ? -12.82 -36.5 0.232 1 47.69 49 ASP B C 1
ATOM 1643 O O . ASP B 1 49 ? -14 -36.844 0.123 1 47.69 49 ASP B O 1
ATOM 1647 N N . ALA B 1 50 ? -12.008 -36.688 -0.818 1 46.22 50 ALA B N 1
ATOM 1648 C CA . ALA B 1 50 ? -12.562 -37.594 -1.827 1 46.22 50 ALA B CA 1
ATOM 1649 C C . ALA B 1 50 ? -12.641 -39 -1.305 1 46.22 50 ALA B C 1
ATOM 1651 O O . ALA B 1 50 ? -11.625 -39.594 -0.935 1 46.22 50 ALA B O 1
ATOM 1652 N N . ASN B 1 51 ? -13.594 -39.281 -0.529 1 50.41 51 ASN B N 1
ATOM 1653 C CA . ASN B 1 51 ? -13.938 -40.688 -0.434 1 50.41 51 ASN B CA 1
ATOM 1654 C C . ASN B 1 51 ? -13.648 -41.406 -1.738 1 50.41 51 ASN B C 1
ATOM 1656 O O . ASN B 1 51 ? -14.531 -41.562 -2.59 1 50.41 51 ASN B O 1
ATOM 1660 N N . LEU B 1 52 ? -12.445 -41.156 -2.188 1 49.44 52 LEU B N 1
ATOM 1661 C CA . LEU B 1 52 ? -12.141 -41.688 -3.506 1 49.44 52 LEU B CA 1
ATOM 1662 C C . LEU B 1 52 ? -12.031 -43.219 -3.455 1 49.44 52 LEU B C 1
ATOM 1664 O O . LEU B 1 52 ? -10.961 -43.781 -3.205 1 49.44 52 LEU B O 1
ATOM 1668 N N . GLY B 1 53 ? -13.109 -43.812 -3.152 1 53.69 53 GLY B N 1
ATOM 1669 C CA . GLY B 1 53 ? -13.281 -45.25 -3.357 1 53.69 53 GLY B CA 1
ATOM 1670 C C . GLY B 1 53 ? -12.039 -46.062 -3.053 1 53.69 53 GLY B C 1
ATOM 1671 O O . GLY B 1 53 ? -11.242 -45.688 -2.188 1 53.69 53 GLY B O 1
ATOM 1672 N N . THR B 1 54 ? -11.734 -47.156 -3.904 1 56.69 54 THR B N 1
ATOM 1673 C CA . THR B 1 54 ? -10.688 -48.156 -3.703 1 56.69 54 THR B CA 1
ATOM 1674 C C . THR B 1 54 ? -9.305 -47.531 -3.859 1 56.69 54 THR B C 1
ATOM 1676 O O . THR B 1 54 ? -9.164 -46.469 -4.469 1 56.69 54 THR B O 1
ATOM 1679 N N . PRO B 1 55 ? -8.305 -48.094 -3.252 1 56.97 55 PRO B N 1
ATOM 1680 C CA . PRO B 1 55 ? -6.93 -47.594 -3.301 1 56.97 55 PRO B CA 1
ATOM 1681 C C . PRO B 1 55 ? -6.512 -47.156 -4.703 1 56.97 55 PRO B C 1
ATOM 1683 O O . PRO B 1 55 ? -5.82 -46.125 -4.852 1 56.97 55 PRO B O 1
ATOM 1686 N N . VAL B 1 56 ? -6.723 -47.938 -5.613 1 54.53 56 VAL B N 1
ATOM 1687 C CA . VAL B 1 56 ? -6.328 -47.688 -6.996 1 54.53 56 VAL B CA 1
ATOM 1688 C C . VAL B 1 56 ? -7.016 -46.438 -7.512 1 54.53 56 VAL B C 1
ATOM 1690 O O . VAL B 1 56 ? -6.395 -45.625 -8.195 1 54.53 56 VAL B O 1
ATOM 1693 N N . LYS B 1 57 ? -8.289 -46.312 -7.207 1 58.81 57 LYS B N 1
ATOM 1694 C CA . LYS B 1 57 ? -9.078 -45.188 -7.68 1 58.81 57 LYS B CA 1
ATOM 1695 C C . LYS B 1 57 ? -8.594 -43.875 -7.055 1 58.81 57 LYS B C 1
ATOM 1697 O O . LYS B 1 57 ? -8.633 -42.812 -7.695 1 58.81 57 LYS B O 1
ATOM 1702 N N . ARG B 1 58 ? -7.938 -44.125 -5.977 1 61.97 58 ARG B N 1
ATOM 1703 C CA . ARG B 1 58 ? -7.418 -42.969 -5.234 1 61.97 58 ARG B CA 1
ATOM 1704 C C . ARG B 1 58 ? -6.18 -42.406 -5.918 1 61.97 58 ARG B C 1
ATOM 1706 O O . ARG B 1 58 ? -6.043 -41.188 -6.035 1 61.97 58 ARG B O 1
ATOM 1713 N N . ALA B 1 59 ? -5.312 -43.406 -6.348 1 65.06 59 ALA B N 1
ATOM 1714 C CA . ALA B 1 59 ? -4.078 -42.969 -6.992 1 65.06 59 ALA B CA 1
ATOM 1715 C C . ALA B 1 59 ? -4.371 -42.219 -8.297 1 65.06 59 ALA B C 1
ATOM 1717 O O . ALA B 1 59 ? -3.744 -41.219 -8.602 1 65.06 59 ALA B O 1
ATOM 1718 N N . THR B 1 60 ? -5.312 -42.812 -9.055 1 69.44 60 THR B N 1
ATOM 1719 C CA . THR B 1 60 ? -5.66 -42.219 -10.336 1 69.44 60 THR B CA 1
ATOM 1720 C C . THR B 1 60 ? -6.301 -40.844 -10.141 1 69.44 60 THR B C 1
ATOM 1722 O O . THR B 1 60 ? -5.992 -39.875 -10.859 1 69.44 60 THR B O 1
ATOM 1725 N N . VAL B 1 61 ? -7.09 -40.781 -9.172 1 73.56 61 VAL B N 1
ATOM 1726 C CA . VAL B 1 61 ? -7.793 -39.531 -8.914 1 73.56 61 VAL B CA 1
ATOM 1727 C C . VAL B 1 61 ? -6.801 -38.469 -8.43 1 73.56 61 VAL B C 1
ATOM 1729 O O . VAL B 1 61 ? -6.867 -37.312 -8.852 1 73.56 61 VAL B O 1
ATOM 1732 N N . LEU B 1 62 ? -5.867 -38.938 -7.688 1 74.44 62 LEU B N 1
ATOM 1733 C CA . LEU B 1 62 ? -4.848 -38.031 -7.188 1 74.44 62 LEU B CA 1
ATOM 1734 C C . LEU B 1 62 ? -3.98 -37.5 -8.328 1 74.44 62 LEU B C 1
ATOM 1736 O O . LEU B 1 62 ? -3.652 -36.312 -8.367 1 74.44 62 LEU B O 1
ATOM 1740 N N . GLN B 1 63 ? -3.637 -38.469 -9.172 1 78 63 GLN B N 1
ATOM 1741 C CA . GLN B 1 63 ? -2.822 -38.062 -10.312 1 78 63 GLN B CA 1
ATOM 1742 C C . GLN B 1 63 ? -3.572 -37.062 -11.203 1 78 63 GLN B C 1
ATOM 1744 O O . GLN B 1 63 ? -2.98 -36.125 -11.727 1 78 63 GLN B O 1
ATOM 1749 N N . GLU B 1 64 ? -4.812 -37.312 -11.391 1 79.62 64 GLU B N 1
ATOM 1750 C CA . GLU B 1 64 ? -5.633 -36.438 -12.211 1 79.62 64 GLU B CA 1
ATOM 1751 C C . GLU B 1 64 ? -5.738 -35.062 -11.586 1 79.62 64 GLU B C 1
ATOM 1753 O O . GLU B 1 64 ? -5.684 -34.031 -12.297 1 79.62 64 GLU B O 1
ATOM 1758 N N . ILE B 1 65 ? -5.828 -35.031 -10.367 1 77.88 65 ILE B N 1
ATOM 1759 C CA . ILE B 1 65 ? -5.938 -33.75 -9.664 1 77.88 65 ILE B CA 1
ATOM 1760 C C . ILE B 1 65 ? -4.621 -32.969 -9.773 1 77.88 65 ILE B C 1
ATOM 1762 O O . ILE B 1 65 ? -4.617 -31.781 -10.031 1 77.88 65 ILE B O 1
ATOM 1766 N N . LEU B 1 66 ? -3.6 -33.688 -9.594 1 80 66 LEU B N 1
ATOM 1767 C CA . LEU B 1 66 ? -2.283 -33.062 -9.688 1 80 66 LEU B CA 1
ATOM 1768 C C . LEU B 1 66 ? -2.047 -32.5 -11.078 1 80 66 LEU B C 1
ATOM 1770 O O . LEU B 1 66 ? -1.474 -31.422 -11.219 1 80 66 LEU B O 1
ATOM 1774 N N . GLU B 1 67 ? -2.484 -33.281 -12.023 1 85 67 GLU B N 1
ATOM 1775 C CA . GLU B 1 67 ? -2.322 -32.812 -13.398 1 85 67 GLU B CA 1
ATOM 1776 C C . GLU B 1 67 ? -3.18 -31.594 -13.664 1 85 67 GLU B C 1
ATOM 1778 O O . GLU B 1 67 ? -2.756 -30.672 -14.367 1 85 67 GLU B O 1
ATOM 1783 N N . GLU B 1 68 ? -4.281 -31.578 -13.133 1 83.5 68 GLU B N 1
ATOM 1784 C CA . GLU B 1 68 ? -5.164 -30.422 -13.297 1 83.5 68 GLU B CA 1
ATOM 1785 C C . GLU B 1 68 ? -4.562 -29.172 -12.664 1 83.5 68 GLU B C 1
ATOM 1787 O O . GLU B 1 68 ? -4.641 -28.078 -13.227 1 83.5 68 GLU B O 1
ATOM 1792 N N . VAL B 1 69 ? -4.008 -29.375 -11.562 1 82.94 69 VAL B N 1
ATOM 1793 C CA . VAL B 1 69 ? -3.379 -28.266 -10.859 1 82.94 69 VAL B CA 1
ATOM 1794 C C . VAL B 1 69 ? -2.201 -27.734 -11.68 1 82.94 69 VAL B C 1
ATOM 1796 O O . VAL B 1 69 ? -2.031 -26.531 -11.828 1 82.94 69 VAL B O 1
ATOM 1799 N N . LYS B 1 70 ? -1.447 -28.609 -12.195 1 88.06 70 LYS B N 1
ATOM 1800 C CA . LYS B 1 70 ? -0.298 -28.234 -13.008 1 88.06 70 LYS B CA 1
ATOM 1801 C C . LYS B 1 70 ? -0.731 -27.422 -14.227 1 88.06 70 LYS B C 1
ATOM 1803 O O . LYS B 1 70 ? -0.089 -26.422 -14.578 1 88.06 70 LYS B O 1
ATOM 1808 N N . VAL B 1 71 ? -1.762 -27.875 -14.797 1 90.44 71 VAL B N 1
ATOM 1809 C CA . VAL B 1 71 ? -2.27 -27.188 -15.984 1 90.44 71 VAL B CA 1
ATOM 1810 C C . VAL B 1 71 ? -2.756 -25.781 -15.602 1 90.44 71 VAL B C 1
ATOM 1812 O O . VAL B 1 71 ? -2.475 -24.812 -16.297 1 90.44 71 VAL B O 1
ATOM 1815 N N . LYS B 1 72 ? -3.432 -25.656 -14.531 1 89.88 72 LYS B N 1
ATOM 1816 C CA . LYS B 1 72 ? -3.945 -24.359 -14.078 1 89.88 72 LYS B CA 1
ATOM 1817 C C . LYS B 1 72 ? -2.807 -23.406 -13.758 1 89.88 72 LYS B C 1
ATOM 1819 O O . LYS B 1 72 ? -2.869 -22.219 -14.109 1 89.88 72 LYS B O 1
ATOM 1824 N N . VAL B 1 73 ? -1.833 -23.938 -13.141 1 91.69 73 VAL B N 1
ATOM 1825 C CA . VAL B 1 73 ? -0.684 -23.109 -12.773 1 91.69 73 VAL B CA 1
ATOM 1826 C C . VAL B 1 73 ? 0.033 -22.625 -14.031 1 91.69 73 VAL B C 1
ATOM 1828 O O . VAL B 1 73 ? 0.403 -21.453 -14.125 1 91.69 73 VAL B O 1
ATOM 1831 N N . ARG B 1 74 ? 0.192 -23.531 -14.961 1 93.69 74 ARG B N 1
ATOM 1832 C CA . ARG B 1 74 ? 0.85 -23.156 -16.219 1 93.69 74 ARG B CA 1
ATOM 1833 C C . ARG B 1 74 ? 0.058 -22.094 -16.953 1 93.69 74 ARG B C 1
ATOM 1835 O O . ARG B 1 74 ? 0.637 -21.156 -17.5 1 93.69 74 ARG B O 1
ATOM 1842 N N . LYS B 1 75 ? -1.2 -22.234 -16.984 1 95.31 75 LYS B N 1
ATOM 1843 C CA . LYS B 1 75 ? -2.057 -21.266 -17.641 1 95.31 75 LYS B CA 1
ATOM 1844 C C . LYS B 1 75 ? -1.947 -19.891 -16.984 1 95.31 75 LYS B C 1
ATOM 1846 O O . LYS B 1 75 ? -1.887 -18.875 -17.656 1 95.31 75 LYS B O 1
ATOM 1851 N N . LEU B 1 76 ? -1.953 -19.906 -15.695 1 95.19 76 LEU B N 1
ATOM 1852 C CA . LEU B 1 76 ? -1.823 -18.656 -14.961 1 95.19 76 LEU B CA 1
ATOM 1853 C C . LEU B 1 76 ? -0.475 -18 -15.234 1 95.19 76 LEU B C 1
ATOM 1855 O O . LEU B 1 76 ? -0.403 -16.781 -15.469 1 95.19 76 LEU B O 1
ATOM 1859 N N . GLU B 1 77 ? 0.551 -18.781 -15.227 1 95.38 77 GLU B N 1
ATOM 1860 C CA . GLU B 1 77 ? 1.893 -18.281 -15.508 1 95.38 77 GLU B CA 1
ATOM 1861 C C . GLU B 1 77 ? 1.965 -17.656 -16.906 1 95.38 77 GLU B C 1
ATOM 1863 O O . GLU B 1 77 ? 2.514 -16.562 -17.078 1 95.38 77 GLU B O 1
ATOM 1868 N N . GLU B 1 78 ? 1.407 -18.344 -17.844 1 96.44 78 GLU B N 1
ATOM 1869 C CA . GLU B 1 78 ? 1.409 -17.844 -19.219 1 96.44 78 GLU B CA 1
ATOM 1870 C C . GLU B 1 78 ? 0.623 -16.531 -19.328 1 96.44 78 GLU B C 1
ATOM 1872 O O . GLU B 1 78 ? 1.037 -15.609 -20.031 1 96.44 78 GLU B O 1
ATOM 1877 N N . LYS B 1 79 ? -0.494 -16.484 -18.672 1 96.62 79 LYS B N 1
ATOM 1878 C CA . LYS B 1 79 ? -1.317 -15.281 -18.641 1 96.62 79 LYS B CA 1
ATOM 1879 C C . LYS B 1 79 ? -0.521 -14.078 -18.141 1 96.62 79 LYS B C 1
ATOM 1881 O O . LYS B 1 79 ? -0.519 -13.023 -18.781 1 96.62 79 LYS B O 1
ATOM 1886 N N . TYR B 1 80 ? 0.189 -14.234 -17.078 1 96.56 80 TYR B N 1
ATOM 1887 C CA . TYR B 1 80 ? 0.889 -13.102 -16.484 1 96.56 80 TYR B CA 1
ATOM 1888 C C . TYR B 1 80 ? 2.178 -12.797 -17.234 1 96.56 80 TYR B C 1
ATOM 1890 O O . TYR B 1 80 ? 2.613 -11.641 -17.281 1 96.56 80 TYR B O 1
ATOM 1898 N N . LYS B 1 81 ? 2.797 -13.828 -17.844 1 95.31 81 LYS B N 1
ATOM 1899 C CA . LYS B 1 81 ? 3.93 -13.562 -18.734 1 95.31 81 LYS B CA 1
ATOM 1900 C C . LYS B 1 81 ? 3.525 -12.664 -19.891 1 95.31 81 LYS B C 1
ATOM 1902 O O . LYS B 1 81 ? 4.234 -11.711 -20.234 1 95.31 81 LYS B O 1
ATOM 1907 N N . LYS B 1 82 ? 2.434 -12.977 -20.453 1 96.5 82 LYS B N 1
ATOM 1908 C CA . LYS B 1 82 ? 1.915 -12.164 -21.547 1 96.5 82 LYS B CA 1
ATOM 1909 C C . LYS B 1 82 ? 1.612 -10.742 -21.094 1 96.5 82 LYS B C 1
ATOM 1911 O O . LYS B 1 82 ? 1.937 -9.773 -21.781 1 96.5 82 LYS B O 1
ATOM 1916 N N . LYS B 1 83 ? 1.015 -10.602 -19.984 1 96.62 83 LYS B N 1
ATOM 1917 C CA . LYS B 1 83 ? 0.691 -9.289 -19.438 1 96.62 83 LYS B CA 1
ATOM 1918 C C . LYS B 1 83 ? 1.956 -8.477 -19.172 1 96.62 83 LYS B C 1
ATOM 1920 O O . LYS B 1 83 ? 1.992 -7.27 -19.438 1 96.62 83 LYS B O 1
ATOM 1925 N N . MET B 1 84 ? 2.961 -9.164 -18.625 1 96.25 84 MET B N 1
ATOM 1926 C CA . MET B 1 84 ? 4.23 -8.484 -18.391 1 96.25 84 MET B CA 1
ATOM 1927 C C . MET B 1 84 ? 4.824 -7.949 -19.688 1 96.25 84 MET B C 1
ATOM 1929 O O . MET B 1 84 ? 5.301 -6.816 -19.734 1 96.25 84 MET B O 1
ATOM 1933 N N . GLU B 1 85 ? 4.773 -8.766 -20.656 1 95.25 85 GLU B N 1
ATOM 1934 C CA . GLU B 1 85 ? 5.281 -8.359 -21.969 1 95.25 85 GLU B CA 1
ATOM 1935 C C . GLU B 1 85 ? 4.496 -7.172 -22.516 1 95.25 85 GLU B C 1
ATOM 1937 O O . GLU B 1 85 ? 5.082 -6.195 -22.984 1 95.25 85 GLU B O 1
ATOM 1942 N N . GLU B 1 86 ? 3.209 -7.254 -22.422 1 96.19 86 GLU B N 1
ATOM 1943 C CA . GLU B 1 86 ? 2.33 -6.203 -22.922 1 96.19 86 GLU B CA 1
ATOM 1944 C C . GLU B 1 86 ? 2.576 -4.883 -22.203 1 96.19 86 GLU B C 1
ATOM 1946 O O . GLU B 1 86 ? 2.439 -3.809 -22.781 1 96.19 86 GLU B O 1
ATOM 1951 N N . LYS B 1 87 ? 2.922 -5.023 -20.953 1 96.19 87 LYS B N 1
ATOM 1952 C CA . LYS B 1 87 ? 3.104 -3.828 -20.125 1 96.19 87 LYS B CA 1
ATOM 1953 C C . LYS B 1 87 ? 4.551 -3.346 -20.172 1 96.19 87 LYS B C 1
ATOM 1955 O O . LYS B 1 87 ? 4.895 -2.338 -19.562 1 96.19 87 LYS B O 1
ATOM 1960 N N . GLY B 1 88 ? 5.434 -4.078 -20.828 1 94.19 88 GLY B N 1
ATOM 1961 C CA . GLY B 1 88 ? 6.82 -3.674 -20.984 1 94.19 88 GLY B CA 1
ATOM 1962 C C . GLY B 1 88 ? 7.672 -3.969 -19.766 1 94.19 88 GLY B C 1
ATOM 1963 O O . GLY B 1 88 ? 8.641 -3.258 -19.484 1 94.19 88 GLY B O 1
ATOM 1964 N N . LEU B 1 89 ? 7.242 -4.922 -18.953 1 92.81 89 LEU B N 1
ATOM 1965 C CA . LEU B 1 89 ? 8.047 -5.355 -17.828 1 92.81 89 LEU B CA 1
ATOM 1966 C C . LEU B 1 89 ? 9.094 -6.367 -18.25 1 92.81 89 LEU B C 1
ATOM 1968 O O . LEU B 1 89 ? 8.766 -7.508 -18.594 1 92.81 89 LEU B O 1
ATOM 1972 N N . LYS B 1 90 ? 10.336 -6.047 -18.141 1 85.06 90 LYS B N 1
ATOM 1973 C CA . LYS B 1 90 ? 11.414 -6.762 -18.812 1 85.06 90 LYS B CA 1
ATOM 1974 C C . LYS B 1 90 ? 12 -7.848 -17.922 1 85.06 90 LYS B C 1
ATOM 1976 O O . LYS B 1 90 ? 12.555 -8.836 -18.406 1 85.06 90 LYS B O 1
ATOM 1981 N N . ALA B 1 91 ? 11.945 -7.566 -16.656 1 85.69 91 ALA B N 1
ATOM 1982 C CA . ALA B 1 91 ? 12.602 -8.484 -15.727 1 85.69 91 ALA B CA 1
ATOM 1983 C C . ALA B 1 91 ? 11.641 -8.969 -14.648 1 85.69 91 ALA B C 1
ATOM 1985 O O . ALA B 1 91 ? 10.922 -8.164 -14.047 1 85.69 91 ALA B O 1
ATOM 1986 N N . GLY B 1 92 ? 11.656 -10.305 -14.555 1 91.19 92 GLY B N 1
ATOM 1987 C CA . GLY B 1 92 ? 10.82 -10.883 -13.516 1 91.19 92 GLY B CA 1
ATOM 1988 C C . GLY B 1 92 ? 10.781 -12.398 -13.547 1 91.19 92 GLY B C 1
ATOM 1989 O O . GLY B 1 92 ? 11.453 -13.023 -14.359 1 91.19 92 GLY B O 1
ATOM 1990 N N . LYS B 1 93 ? 10.086 -12.938 -12.531 1 94.5 93 LYS B N 1
ATOM 1991 C CA . LYS B 1 93 ? 9.906 -14.383 -12.477 1 94.5 93 LYS B CA 1
ATOM 1992 C C . LYS B 1 93 ? 8.578 -14.75 -11.812 1 94.5 93 LYS B C 1
ATOM 1994 O O . LYS B 1 93 ? 7.969 -13.922 -11.133 1 94.5 93 LYS B O 1
ATOM 1999 N N . PHE B 1 94 ? 8.188 -15.938 -12.133 1 95.94 94 PHE B N 1
ATOM 2000 C CA . PHE B 1 94 ? 7.008 -16.547 -11.531 1 95.94 94 PHE B CA 1
ATOM 2001 C C . PHE B 1 94 ? 7.406 -17.594 -10.492 1 95.94 94 PHE B C 1
ATOM 2003 O O . PHE B 1 94 ? 8.219 -18.484 -10.781 1 95.94 94 PHE B O 1
ATOM 2010 N N . VAL B 1 95 ? 6.906 -17.484 -9.297 1 96.44 95 VAL B N 1
ATOM 2011 C CA . VAL B 1 95 ? 7.215 -18.406 -8.211 1 96.44 95 VAL B CA 1
ATOM 2012 C C . VAL B 1 95 ? 5.934 -19.078 -7.719 1 96.44 95 VAL B C 1
ATOM 2014 O O . VAL B 1 95 ? 4.965 -18.406 -7.375 1 96.44 95 VAL B O 1
ATOM 2017 N N . THR B 1 96 ? 5.934 -20.359 -7.773 1 94.88 96 THR B N 1
ATOM 2018 C CA . THR B 1 96 ? 4.832 -21.125 -7.211 1 94.88 96 THR B CA 1
ATOM 2019 C C . THR B 1 96 ? 5.242 -21.781 -5.891 1 94.88 96 THR B C 1
ATOM 2021 O O . THR B 1 96 ? 6.297 -22.406 -5.805 1 94.88 96 THR B O 1
ATOM 2024 N N . ARG B 1 97 ? 4.438 -21.578 -4.863 1 92.94 97 ARG B N 1
ATOM 2025 C CA . ARG B 1 97 ? 4.691 -22.156 -3.549 1 92.94 97 ARG B CA 1
ATOM 2026 C C . ARG B 1 97 ? 3.473 -22.922 -3.043 1 92.94 97 ARG B C 1
ATOM 2028 O O . ARG B 1 97 ? 2.34 -22.594 -3.412 1 92.94 97 ARG B O 1
ATOM 2035 N N . ARG B 1 98 ? 3.781 -23.906 -2.236 1 89.5 98 ARG B N 1
ATOM 2036 C CA . ARG B 1 98 ? 2.709 -24.625 -1.545 1 89.5 98 ARG B CA 1
ATOM 2037 C C . ARG B 1 98 ? 2.473 -24.031 -0.155 1 89.5 98 ARG B C 1
ATOM 2039 O O . ARG B 1 98 ? 3.359 -23.391 0.413 1 89.5 98 ARG B O 1
ATOM 2046 N N . GLY B 1 99 ? 1.241 -24.25 0.299 1 91.25 99 GLY B N 1
ATOM 2047 C CA . GLY B 1 99 ? 0.949 -23.812 1.652 1 91.25 99 GLY B CA 1
ATOM 2048 C C . GLY B 1 99 ? 0.114 -22.547 1.7 1 91.25 99 GLY B C 1
ATOM 2049 O O . GLY B 1 99 ? -0.784 -22.359 0.877 1 91.25 99 GLY B O 1
ATOM 2050 N N . ASP B 1 100 ? 0.348 -21.75 2.764 1 93.06 100 ASP B N 1
ATOM 2051 C CA . ASP B 1 100 ? -0.428 -20.547 2.986 1 93.06 100 ASP B CA 1
ATOM 2052 C C . ASP B 1 100 ? 0.08 -19.391 2.113 1 93.06 100 ASP B C 1
ATOM 2054 O O . ASP B 1 100 ? 1.267 -19.062 2.146 1 93.06 100 ASP B O 1
ATOM 2058 N N . PRO B 1 101 ? -0.776 -18.797 1.406 1 95.19 101 PRO B N 1
ATOM 2059 C CA . PRO B 1 101 ? -0.354 -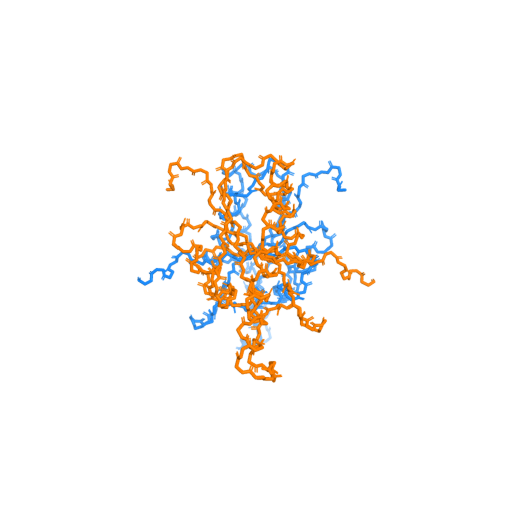17.75 0.476 1 95.19 101 PRO B CA 1
ATOM 2060 C C . PRO B 1 101 ? 0.314 -16.578 1.181 1 95.19 101 PRO B C 1
ATOM 2062 O O . PRO B 1 101 ? 1.295 -16.016 0.675 1 95.19 101 PRO B O 1
ATOM 2065 N N . GLY B 1 102 ? -0.229 -16.188 2.299 1 96.5 102 GLY B N 1
ATOM 2066 C CA . GLY B 1 102 ? 0.379 -15.086 3.027 1 96.5 102 GLY B CA 1
ATOM 2067 C C . GLY B 1 102 ? 1.812 -15.367 3.445 1 96.5 102 GLY B C 1
ATOM 2068 O O . GLY B 1 102 ? 2.697 -14.531 3.238 1 96.5 102 GLY B O 1
ATOM 2069 N N . GLU B 1 103 ? 2.055 -16.547 3.965 1 97.25 103 GLU B N 1
ATOM 2070 C CA . GLU B 1 103 ? 3.395 -16.953 4.371 1 97.25 103 GLU B CA 1
ATOM 2071 C C . GLU B 1 103 ? 4.34 -17.016 3.176 1 97.25 103 GLU B C 1
ATOM 2073 O O . GLU B 1 103 ? 5.488 -16.594 3.258 1 97.25 103 GLU B O 1
ATOM 2078 N N . ALA B 1 104 ? 3.826 -17.547 2.141 1 97.25 104 ALA B N 1
ATOM 2079 C CA . ALA B 1 104 ? 4.629 -17.688 0.93 1 97.25 104 ALA B CA 1
ATOM 2080 C C . ALA B 1 104 ? 5.066 -16.312 0.403 1 97.25 104 ALA B C 1
ATOM 2082 O O . ALA B 1 104 ? 6.234 -16.125 0.072 1 97.25 104 ALA B O 1
ATOM 2083 N N . ILE B 1 105 ? 4.164 -15.398 0.373 1 98.12 105 ILE B N 1
ATOM 2084 C CA . ILE B 1 105 ? 4.445 -14.062 -0.149 1 98.12 105 ILE B CA 1
ATOM 2085 C C . ILE B 1 105 ? 5.516 -13.391 0.709 1 98.12 105 ILE B C 1
ATOM 2087 O O . ILE B 1 105 ? 6.504 -12.867 0.186 1 98.12 105 ILE B O 1
ATOM 2091 N N . VAL B 1 106 ? 5.355 -13.477 1.994 1 97.94 106 VAL B N 1
ATOM 2092 C CA . VAL B 1 106 ? 6.285 -12.82 2.908 1 97.94 106 VAL B CA 1
ATOM 2093 C C . VAL B 1 106 ? 7.656 -13.492 2.818 1 97.94 106 VAL B C 1
ATOM 2095 O O . VAL B 1 106 ? 8.68 -12.805 2.727 1 97.94 106 VAL B O 1
ATOM 2098 N N . HIS B 1 107 ? 7.629 -14.758 2.77 1 98.19 107 HIS B N 1
ATOM 2099 C CA . HIS B 1 107 ? 8.883 -15.508 2.719 1 98.19 107 HIS B CA 1
ATOM 2100 C C . HIS B 1 107 ? 9.648 -15.211 1.437 1 98.19 107 HIS B C 1
ATOM 2102 O O . HIS B 1 107 ? 10.844 -14.914 1.479 1 98.19 107 HIS B O 1
ATOM 2108 N N . VAL B 1 108 ? 9 -15.266 0.337 1 98.12 108 VAL B N 1
ATOM 2109 C CA . VAL B 1 108 ? 9.648 -15.023 -0.945 1 98.12 108 VAL B CA 1
ATOM 2110 C C . VAL B 1 108 ? 10.148 -13.586 -1.012 1 98.12 108 VAL B C 1
ATOM 2112 O O . VAL B 1 108 ? 11.258 -13.32 -1.466 1 98.12 108 VAL B O 1
ATOM 2115 N N . ALA B 1 109 ? 9.344 -12.672 -0.578 1 97.75 109 ALA B N 1
ATOM 2116 C CA . ALA B 1 109 ? 9.734 -11.266 -0.594 1 97.75 109 ALA B CA 1
ATOM 2117 C C . ALA B 1 109 ? 11 -11.031 0.232 1 97.75 109 ALA B C 1
ATOM 2119 O O . ALA B 1 109 ? 11.875 -10.266 -0.166 1 97.75 109 ALA B O 1
ATOM 2120 N N . GLU B 1 110 ? 11.086 -11.672 1.368 1 97 110 GLU B N 1
ATOM 2121 C CA . GLU B 1 110 ? 12.258 -11.539 2.232 1 97 110 GLU B CA 1
ATOM 2122 C C . GLU B 1 110 ? 13.492 -12.172 1.594 1 97 110 GLU B C 1
ATOM 2124 O O . GLU B 1 110 ? 14.555 -11.547 1.541 1 97 110 GLU B O 1
ATOM 2129 N N . LYS B 1 111 ? 13.289 -13.352 1.152 1 97.5 111 LYS B N 1
ATOM 2130 C CA . LYS B 1 111 ? 14.391 -14.086 0.538 1 97.5 111 LYS B CA 1
ATOM 2131 C C . LYS B 1 111 ? 14.953 -13.328 -0.659 1 97.5 111 LYS B C 1
ATOM 2133 O O . LYS B 1 111 ? 16.172 -13.336 -0.892 1 97.5 111 LYS B O 1
ATOM 2138 N N . GLU B 1 112 ? 14.094 -12.695 -1.381 1 96.88 112 GLU B N 1
ATOM 2139 C CA . GLU B 1 112 ? 14.492 -12.008 -2.605 1 96.88 112 GLU B CA 1
ATOM 2140 C C . GLU B 1 112 ? 14.812 -10.539 -2.334 1 96.88 112 GLU B C 1
ATOM 2142 O O . GLU B 1 112 ? 15.047 -9.766 -3.266 1 96.88 112 GLU B O 1
ATOM 2147 N N . SER B 1 113 ? 14.719 -10.078 -1.049 1 96.19 113 SER B N 1
ATOM 2148 C CA . SER B 1 113 ? 15 -8.703 -0.64 1 96.19 113 SER B CA 1
ATOM 2149 C C . SER B 1 113 ? 14.156 -7.703 -1.417 1 96.19 113 SER B C 1
ATOM 2151 O O . SER B 1 113 ? 14.672 -6.711 -1.936 1 96.19 113 SER B O 1
ATOM 2153 N N . CYS B 1 114 ? 12.859 -8.008 -1.486 1 96.69 114 CYS B N 1
ATOM 2154 C CA . CYS B 1 114 ? 11.945 -7.133 -2.205 1 96.69 114 CYS B CA 1
ATOM 2155 C C . CYS B 1 114 ? 11.789 -5.797 -1.484 1 96.69 114 CYS B C 1
ATOM 2157 O O . CYS B 1 114 ? 11.797 -5.746 -0.253 1 96.69 114 CYS B O 1
ATOM 2159 N N . ASP B 1 115 ? 11.555 -4.762 -2.336 1 95.44 115 ASP B N 1
ATOM 2160 C CA . ASP B 1 115 ? 11.398 -3.404 -1.825 1 95.44 115 ASP B CA 1
ATOM 2161 C C . ASP B 1 115 ? 9.93 -3.082 -1.573 1 95.44 115 ASP B C 1
ATOM 2163 O O . ASP B 1 115 ? 9.609 -2.129 -0.861 1 95.44 115 ASP B O 1
ATOM 2167 N N . LEU B 1 116 ? 9.117 -3.869 -2.156 1 96.69 116 LEU B N 1
ATOM 2168 C CA . LEU B 1 116 ? 7.676 -3.621 -2.133 1 96.69 116 LEU B CA 1
ATOM 2169 C C . LEU B 1 116 ? 6.898 -4.914 -2.334 1 96.69 116 LEU B C 1
ATOM 2171 O O . LEU B 1 116 ? 7.262 -5.738 -3.178 1 96.69 116 LEU B O 1
ATOM 2175 N N . ILE B 1 117 ? 5.871 -5.098 -1.53 1 98.06 117 ILE B N 1
ATOM 2176 C CA . ILE B 1 117 ? 4.91 -6.168 -1.755 1 98.06 117 ILE B CA 1
ATOM 2177 C C . ILE B 1 117 ? 3.57 -5.578 -2.193 1 98.06 117 ILE B C 1
ATOM 2179 O O . ILE B 1 117 ? 3.111 -4.582 -1.631 1 98.06 117 ILE B O 1
ATOM 2183 N N . ILE B 1 118 ? 2.939 -6.188 -3.164 1 98.12 118 ILE B N 1
ATOM 2184 C CA . ILE B 1 118 ? 1.642 -5.758 -3.674 1 98.12 118 ILE B CA 1
ATOM 2185 C C . ILE B 1 118 ? 0.659 -6.926 -3.631 1 98.12 118 ILE B C 1
ATOM 2187 O O . ILE B 1 118 ? 0.975 -8.031 -4.082 1 98.12 118 ILE B O 1
ATOM 2191 N N . THR B 1 119 ? -0.502 -6.711 -3.055 1 96.62 119 THR B N 1
ATOM 2192 C CA . THR B 1 119 ? -1.567 -7.707 -3.027 1 96.62 119 THR B CA 1
ATOM 2193 C C . THR B 1 119 ? -2.926 -7.051 -3.268 1 96.62 119 THR B C 1
ATOM 2195 O O . THR B 1 119 ? -3.08 -5.844 -3.078 1 96.62 119 THR B O 1
ATOM 2198 N N . GLY B 1 120 ? -3.805 -7.848 -3.738 1 94.56 120 GLY B N 1
ATOM 2199 C CA . GLY B 1 120 ? -5.191 -7.422 -3.654 1 94.56 120 GLY B CA 1
ATOM 2200 C C . GLY B 1 120 ? -5.73 -7.426 -2.236 1 94.56 120 GLY B C 1
ATOM 2201 O O . GLY B 1 120 ? -5.215 -8.133 -1.37 1 94.56 120 GLY B O 1
ATOM 2202 N N . SER B 1 121 ? -6.762 -6.664 -2.031 1 89.5 121 SER B N 1
ATOM 2203 C CA . SER B 1 121 ? -7.379 -6.617 -0.709 1 89.5 121 SER B CA 1
ATOM 2204 C C . SER B 1 121 ? -8.141 -7.906 -0.406 1 89.5 121 SER B C 1
ATOM 2206 O O . SER B 1 121 ? -8.336 -8.258 0.759 1 89.5 121 SER B O 1
ATOM 2208 N N . ARG B 1 122 ? -8.555 -8.461 -1.53 1 83.5 122 ARG B N 1
ATOM 2209 C CA . ARG B 1 122 ? -9.281 -9.727 -1.456 1 83.5 122 ARG B CA 1
ATOM 2210 C C . ARG B 1 122 ? -8.734 -10.734 -2.467 1 83.5 122 ARG B C 1
ATOM 2212 O O . ARG B 1 122 ? -7.898 -10.383 -3.305 1 83.5 122 ARG B O 1
ATOM 2219 N N . GLY B 1 123 ? -9.117 -11.945 -2.188 1 74.56 123 GLY B N 1
ATOM 2220 C CA . GLY B 1 123 ? -8.75 -13.031 -3.088 1 74.56 123 GLY B CA 1
ATOM 2221 C C . GLY B 1 123 ? -9.875 -14.016 -3.326 1 74.56 123 GLY B C 1
ATOM 2222 O O . GLY B 1 123 ? -11.047 -13.633 -3.369 1 74.56 123 GLY B O 1
ATOM 2223 N N . MET B 1 124 ? -9.297 -15.156 -3.385 1 70 124 MET B N 1
ATOM 2224 C CA . MET B 1 124 ? -10.258 -16.219 -3.67 1 70 124 MET B CA 1
ATOM 2225 C C . MET B 1 124 ? -11.055 -16.578 -2.422 1 70 124 MET B C 1
ATOM 2227 O O . MET B 1 124 ? -10.508 -16.625 -1.32 1 70 124 MET B O 1
ATOM 2231 N N . GLY B 1 125 ? -12.375 -16.688 -2.549 1 66.75 125 GLY B N 1
ATOM 2232 C CA . GLY B 1 125 ? -13.203 -17.297 -1.525 1 66.75 125 GLY B CA 1
ATOM 2233 C C . GLY B 1 125 ? -13.688 -16.312 -0.473 1 66.75 125 GLY B C 1
ATOM 2234 O O . GLY B 1 125 ? -14.383 -16.703 0.47 1 66.75 125 GLY B O 1
ATOM 2235 N N . MET B 1 126 ? -13.242 -15.094 -0.6 1 64.25 126 MET B N 1
ATOM 2236 C CA . MET B 1 126 ? -13.516 -14.188 0.51 1 64.25 126 MET B CA 1
ATOM 2237 C C . MET B 1 126 ? -14.969 -13.727 0.488 1 64.25 126 MET B C 1
ATOM 2239 O O . MET B 1 126 ? -15.555 -13.547 -0.583 1 64.25 126 MET B O 1
ATOM 2243 N N . ILE B 1 127 ? -15.398 -13.719 1.695 1 65.69 127 ILE B N 1
ATOM 2244 C CA . ILE B 1 127 ? -16.766 -13.273 1.92 1 65.69 127 ILE B CA 1
ATOM 2245 C C . ILE B 1 127 ? -16.875 -11.781 1.623 1 65.69 127 ILE B C 1
ATOM 2247 O O . ILE B 1 127 ? -15.969 -11.008 1.945 1 65.69 127 ILE B O 1
ATOM 2251 N N . ARG B 1 128 ? -17.906 -11.391 1.094 1 65.56 128 ARG B N 1
ATOM 2252 C CA . ARG B 1 128 ? -18.141 -10.047 0.586 1 65.56 128 ARG B CA 1
ATOM 2253 C C . ARG B 1 128 ? -18.031 -9.016 1.701 1 65.56 128 ARG B C 1
ATOM 2255 O O . ARG B 1 128 ? -17.688 -7.855 1.449 1 65.56 128 ARG B O 1
ATOM 2262 N N . ARG B 1 129 ? -18.188 -9.508 2.986 1 68.38 129 ARG B N 1
ATOM 2263 C CA . ARG B 1 129 ? -18.281 -8.531 4.066 1 68.38 129 ARG B CA 1
ATOM 2264 C C . ARG B 1 129 ? -16.891 -8.172 4.59 1 68.38 129 ARG B C 1
ATOM 2266 O O . ARG B 1 129 ? -16.734 -7.207 5.344 1 68.38 129 ARG B O 1
ATOM 2273 N N . THR B 1 130 ? -15.984 -8.992 4.074 1 73.56 130 THR B N 1
ATOM 2274 C CA . THR B 1 130 ? -14.633 -8.727 4.559 1 73.56 130 THR B CA 1
ATOM 2275 C C . THR B 1 130 ? -13.93 -7.711 3.666 1 73.56 130 THR B C 1
ATOM 2277 O O . THR B 1 130 ? -14.016 -7.785 2.439 1 73.56 130 THR B O 1
ATOM 2280 N N . ILE B 1 131 ? -13.352 -6.699 4.246 1 76.69 131 ILE B N 1
ATOM 2281 C CA . ILE B 1 131 ? -12.672 -5.664 3.475 1 76.69 131 ILE B CA 1
ATOM 2282 C C . ILE B 1 131 ? -11.25 -6.117 3.146 1 76.69 131 ILE B C 1
ATOM 2284 O O . ILE B 1 131 ? -10.789 -5.977 2.01 1 76.69 131 ILE B O 1
ATOM 2288 N N . LEU B 1 132 ? -10.672 -6.746 4.164 1 86.19 132 LEU B N 1
ATOM 2289 C CA . LEU B 1 132 ? -9.312 -7.238 3.961 1 86.19 132 LEU B CA 1
ATOM 2290 C C . LEU B 1 132 ? -9.258 -8.758 4.102 1 86.19 132 LEU B C 1
ATOM 2292 O O . LEU B 1 132 ? -9.672 -9.305 5.125 1 86.19 132 LEU B O 1
ATOM 2296 N N . GLY B 1 133 ? -8.812 -9.367 3.148 1 88.38 133 GLY B N 1
ATOM 2297 C CA . GLY B 1 133 ? -8.68 -10.812 3.186 1 88.38 133 GLY B CA 1
ATOM 2298 C C . GLY B 1 133 ? -7.578 -11.289 4.109 1 88.38 133 GLY B C 1
ATOM 2299 O O . GLY B 1 133 ? -6.727 -10.5 4.523 1 88.38 133 GLY B O 1
ATOM 2300 N N . SER B 1 134 ? -7.629 -12.586 4.332 1 89.94 134 SER B N 1
ATOM 2301 C CA . SER B 1 134 ? -6.688 -13.188 5.27 1 89.94 134 SER B CA 1
ATOM 2302 C C . SER B 1 134 ? -5.258 -13.102 4.75 1 89.94 134 SER B C 1
ATOM 2304 O O . SER B 1 134 ? -4.32 -12.891 5.527 1 89.94 134 SER B O 1
ATOM 2306 N N . VAL B 1 135 ? -5.051 -13.195 3.5 1 92.62 135 VAL B N 1
ATOM 2307 C CA . VAL B 1 135 ? -3.713 -13.148 2.922 1 92.62 135 VAL B CA 1
ATOM 2308 C C . VAL B 1 135 ? -3.143 -11.742 3.051 1 92.62 135 VAL B C 1
ATOM 2310 O O . VAL B 1 135 ? -2.035 -11.555 3.562 1 92.62 135 VAL B O 1
ATOM 2313 N N . SER B 1 136 ? -3.904 -10.781 2.602 1 93.5 136 SER B N 1
ATOM 2314 C CA . SER B 1 136 ? -3.436 -9.406 2.682 1 93.5 136 SER B CA 1
ATOM 2315 C C . SER B 1 136 ? -3.203 -8.984 4.129 1 93.5 136 SER B C 1
ATOM 2317 O O . SER B 1 136 ? -2.246 -8.266 4.43 1 93.5 136 SER B O 1
ATOM 2319 N N . ASP B 1 137 ? -4.039 -9.43 4.957 1 91.38 137 ASP B N 1
ATOM 2320 C CA . ASP B 1 137 ? -3.879 -9.141 6.379 1 91.38 137 ASP B CA 1
ATOM 2321 C C . ASP B 1 137 ? -2.578 -9.727 6.918 1 91.38 137 ASP B C 1
ATOM 2323 O O . ASP B 1 137 ? -1.822 -9.047 7.613 1 91.38 137 ASP B O 1
ATOM 2327 N N . TYR B 1 138 ? -2.367 -10.953 6.605 1 93.44 138 TYR B N 1
ATOM 2328 C CA . TYR B 1 138 ? -1.136 -11.602 7.039 1 93.44 138 TYR B CA 1
ATOM 2329 C C . TYR B 1 138 ? 0.087 -10.867 6.504 1 93.44 138 TYR B C 1
ATOM 2331 O O . TYR B 1 138 ? 1.037 -10.609 7.246 1 93.44 138 TYR B O 1
ATOM 2339 N N . VAL B 1 139 ? 0.083 -10.523 5.332 1 95.69 139 VAL B N 1
ATOM 2340 C CA . VAL B 1 139 ? 1.205 -9.844 4.691 1 95.69 139 VAL B CA 1
ATOM 2341 C C . VAL B 1 139 ? 1.467 -8.516 5.387 1 95.69 139 VAL B C 1
ATOM 2343 O O . VAL B 1 139 ? 2.613 -8.18 5.695 1 95.69 139 VAL B O 1
ATOM 2346 N N . LEU B 1 140 ? 0.455 -7.84 5.648 1 92.94 140 LEU B N 1
ATOM 2347 C CA . LEU B 1 140 ? 0.583 -6.539 6.293 1 92.94 140 LEU B CA 1
ATOM 2348 C C . LEU B 1 140 ? 1.268 -6.672 7.652 1 92.94 140 LEU B C 1
ATOM 2350 O O . LEU B 1 140 ? 2.064 -5.812 8.031 1 92.94 140 LEU B O 1
ATOM 2354 N N . HIS B 1 141 ? 1.042 -7.684 8.281 1 91.31 141 HIS B N 1
ATOM 2355 C CA . HIS B 1 141 ? 1.528 -7.848 9.641 1 91.31 141 HIS B CA 1
ATOM 2356 C C . HIS B 1 141 ? 2.949 -8.406 9.656 1 91.31 141 HIS 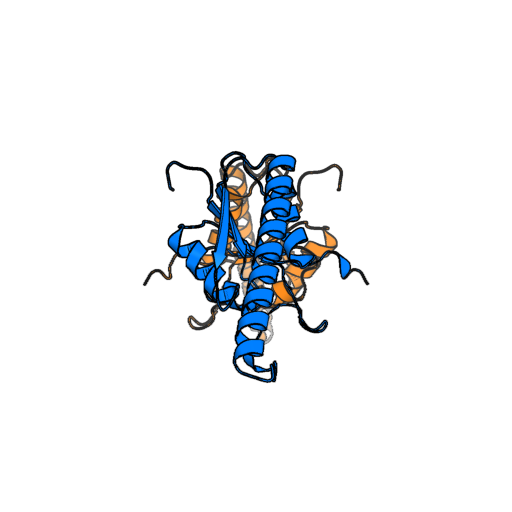B C 1
ATOM 2358 O O . HIS B 1 141 ? 3.684 -8.219 10.633 1 91.31 141 HIS B O 1
ATOM 2364 N N . HIS B 1 142 ? 3.344 -9.008 8.547 1 94.06 142 HIS B N 1
ATOM 2365 C CA . HIS B 1 142 ? 4.578 -9.773 8.656 1 94.06 142 HIS B CA 1
ATOM 2366 C C . HIS B 1 142 ? 5.609 -9.297 7.637 1 94.06 142 HIS B C 1
ATOM 2368 O O . HIS B 1 142 ? 6.777 -9.695 7.695 1 94.06 142 HIS B O 1
ATOM 2374 N N . ALA B 1 143 ? 5.168 -8.477 6.746 1 95 143 ALA B N 1
ATOM 2375 C CA . ALA B 1 143 ? 6.082 -8.016 5.699 1 95 143 ALA B CA 1
ATOM 2376 C C . ALA B 1 143 ? 7.227 -7.203 6.293 1 95 143 ALA B C 1
ATOM 2378 O O . ALA B 1 143 ? 7.031 -6.441 7.246 1 95 143 ALA B O 1
ATOM 2379 N N . HIS B 1 144 ? 8.367 -7.273 5.684 1 93.25 144 HIS B N 1
ATOM 2380 C CA . HIS B 1 144 ? 9.539 -6.516 6.105 1 93.25 144 HIS B CA 1
ATOM 2381 C C . HIS B 1 144 ? 9.633 -5.188 5.359 1 93.25 144 HIS B C 1
ATOM 2383 O O . HIS B 1 144 ? 10.438 -4.324 5.719 1 93.25 144 HIS B O 1
ATOM 2389 N N . CYS B 1 145 ? 8.938 -5.02 4.355 1 94.75 145 CYS B N 1
ATOM 2390 C CA . CYS B 1 145 ? 8.961 -3.85 3.484 1 94.75 145 CYS B CA 1
ATOM 2391 C C . CYS B 1 145 ? 7.555 -3.277 3.311 1 94.75 145 CYS B C 1
ATOM 2393 O O . CYS B 1 145 ? 6.578 -3.865 3.777 1 94.75 145 CYS B O 1
ATOM 2395 N N . PRO B 1 146 ? 7.406 -2.113 2.67 1 96.56 146 PRO B N 1
ATOM 2396 C CA . PRO B 1 146 ? 6.082 -1.533 2.443 1 96.56 146 PRO B CA 1
ATOM 2397 C C . PRO B 1 146 ? 5.156 -2.461 1.66 1 96.56 146 PRO B C 1
ATOM 2399 O O . PRO B 1 146 ? 5.621 -3.252 0.835 1 96.56 146 PRO B O 1
ATOM 2402 N N . VAL B 1 147 ? 3.877 -2.342 1.972 1 97.12 147 VAL B N 1
ATOM 2403 C CA . VAL B 1 147 ? 2.867 -3.188 1.343 1 97.12 147 VAL B CA 1
ATOM 2404 C C . VAL B 1 147 ? 1.801 -2.316 0.684 1 97.12 147 VAL B C 1
ATOM 2406 O O . VAL B 1 147 ? 1.256 -1.406 1.314 1 97.12 147 VAL B O 1
ATOM 2409 N N . LEU B 1 148 ? 1.573 -2.574 -0.546 1 97.31 148 LEU B N 1
ATOM 2410 C CA . LEU B 1 148 ? 0.48 -1.939 -1.274 1 97.31 148 LEU B CA 1
ATOM 2411 C C . LEU B 1 148 ? -0.729 -2.865 -1.354 1 97.31 148 LEU B C 1
ATOM 2413 O O . LEU B 1 148 ? -0.631 -3.977 -1.877 1 97.31 148 LEU B O 1
ATOM 2417 N N . ILE B 1 149 ? -1.802 -2.395 -0.855 1 96.5 149 ILE B N 1
ATOM 2418 C CA . ILE B 1 149 ? -3.062 -3.123 -0.927 1 96.5 149 ILE B CA 1
ATOM 2419 C C . ILE B 1 149 ? -3.967 -2.486 -1.98 1 96.5 149 ILE B C 1
ATOM 2421 O O . ILE B 1 149 ? -4.34 -1.317 -1.863 1 96.5 149 ILE B O 1
ATOM 2425 N N . CYS B 1 150 ? -4.293 -3.246 -2.951 1 95.12 150 CYS B N 1
ATOM 2426 C CA . CYS B 1 150 ? -5.125 -2.746 -4.043 1 95.12 150 CYS B CA 1
ATOM 2427 C C . CYS B 1 150 ? -6.566 -3.211 -3.885 1 95.12 150 CYS B C 1
ATOM 2429 O O . CYS B 1 150 ? -6.832 -4.41 -3.777 1 95.12 150 CYS B O 1
ATOM 2431 N N . LYS B 1 151 ? -7.359 -2.23 -3.791 1 83.75 151 LYS B N 1
ATOM 2432 C CA . LYS B 1 151 ? -8.781 -2.512 -3.641 1 83.75 151 LYS B CA 1
ATOM 2433 C C . LYS B 1 151 ? -9.484 -2.564 -4.996 1 83.75 151 LYS B C 1
ATOM 2435 O O . LYS B 1 151 ? -9.008 -1.962 -5.965 1 83.75 151 LYS B O 1
ATOM 2440 N N . HIS B 1 152 ? -10.469 -3.473 -5.07 1 68.25 152 HIS B N 1
ATOM 2441 C CA . HIS B 1 152 ? -11.219 -3.559 -6.32 1 68.25 152 HIS B CA 1
ATOM 2442 C C . HIS B 1 152 ? -12.039 -2.299 -6.559 1 68.25 152 HIS B C 1
ATOM 2444 O O . HIS B 1 152 ? -12.617 -1.741 -5.621 1 68.25 152 HIS B O 1
ATOM 2450 N N . GLU B 1 153 ? -11.891 -1.474 -7.617 1 60.16 153 GLU B N 1
ATOM 2451 C CA . GLU B 1 153 ? -12.695 -0.328 -8.039 1 60.16 153 GLU B CA 1
ATOM 2452 C C . GLU B 1 153 ? -14.18 -0.586 -7.82 1 60.16 153 GLU B C 1
ATOM 2454 O O . GLU B 1 153 ? -15 0.336 -7.906 1 60.16 153 GLU B O 1
ATOM 2459 N N . GLY B 1 154 ? -14.789 -1.73 -7.637 1 47.03 154 GLY B N 1
ATOM 2460 C CA . GLY B 1 154 ? -16.234 -1.857 -7.77 1 47.03 154 GLY B CA 1
ATOM 2461 C C . GLY B 1 154 ? -17 -1.047 -6.742 1 47.03 154 GLY B C 1
ATOM 2462 O O . GLY B 1 154 ? -18.234 -1.105 -6.688 1 47.03 154 GLY B O 1
ATOM 2463 N N . TYR B 1 155 ? -16.484 -0.78 -5.5 1 40.75 155 TYR B N 1
ATOM 2464 C CA . TYR B 1 155 ? -17.578 -0.522 -4.559 1 40.75 155 TYR B CA 1
ATOM 2465 C C . TYR B 1 155 ? -18.312 0.759 -4.914 1 40.75 155 TYR B C 1
ATOM 2467 O O . TYR B 1 155 ? -18.531 1.617 -4.055 1 40.75 155 TYR B O 1
ATOM 2475 N N . LYS B 1 156 ? -17.906 1.496 -5.715 1 35.53 156 LYS B N 1
ATOM 2476 C CA . LYS B 1 156 ? -19 2.43 -6.027 1 35.53 156 LYS B CA 1
ATOM 2477 C C . LYS B 1 156 ? -20.312 1.697 -6.199 1 35.53 156 LYS B C 1
ATOM 2479 O O . LYS B 1 156 ? -20.469 0.88 -7.113 1 35.53 156 LYS B O 1
ATOM 2484 N N . LYS B 1 157 ? -21 1.328 -5.016 1 29.36 157 LYS B N 1
ATOM 2485 C CA . LYS B 1 157 ? -22.438 1.132 -5.207 1 29.36 157 LYS B CA 1
ATOM 2486 C C . LYS B 1 157 ? -23.078 2.342 -5.891 1 29.36 157 LYS B C 1
ATOM 2488 O O . LYS B 1 157 ? -22.719 3.484 -5.59 1 29.36 157 LYS B O 1
#

Radius of gyration: 23.02 Å; Cα contacts (8 Å, |Δi|>4): 522; chains: 2; bounding box: 46×82×60 Å

Nearest PDB structures (foldseek):
  1mjh-assembly1_A  TM=8.134E-01  e=1.014E-08  Methanocaldococcus jannaschii
  3hgm-assembly1_B  TM=7.200E-01  e=6.937E-09  Halomonas elongata
  2z09-assembly1_A  TM=7.125E-01  e=5.972E-08  Thermus thermophilus
  5ahw-assembly2_D  TM=6.814E-01  e=9.682E-07  Mycolicibacterium smegmatis MC2 155
  5ahw-assembly1_B  TM=6.667E-01  e=1.099E-06  Mycolicibacterium smegmatis MC2 155

pLDDT: mean 84.66, std 17.04, range [29.36, 98.56]